Protein AF-A0A8J4XVV6-F1 (afdb_monomer)

Organism: Chionoecetes opilio (NCBI:txid41210)

Foldseek 3Di:
DDFFDDPVVPVAQEDEAEFQFQFAFCVGLVVVLLCQLVVFVVPFAFDSYHAFYASHHLLQPLLLVLLLVLLVVVLVVDDPVCSQLAEEEEEEAKDFVVRVVLPTCRVVSLVNSVVSSCVVNVVSHHYDYAHEDDDDDGHIDDDHLLNVQLVCVVVVSQHYEYEPSRHQADDPVCCCCQVPVRQPVSSVVSVRPGYHYGHHNHVPPSSVVSVVVSVVCCVVVVHRYDPVLLDDRNNDPDPSSCSSNVQDPPDDPAGNCRRGDDTGHDDDPPVPPPRPPPDPPDDDDD

InterPro domains:
  IPR001015 Ferrochelatase [PF00762] (10-218)
  IPR001015 Ferrochelatase [PTHR11108] (9-235)
  IPR001015 Ferrochelatase [TIGR00109] (11-219)
  IPR019772 Ferrochelatase, active site [PS00534] (88-108)
  IPR033644 Ferrochelatase, C-terminal [cd00419] (65-202)

Nearest PDB structures (foldseek):
  2po7-assembly1_B  TM=9.857E-01  e=1.551E-34  Homo sapiens
  2po5-assembly1_B  TM=9.846E-01  e=1.869E-34  Homo sapiens
  4f4d-assembly1_B  TM=9.856E-01  e=8.865E-34  Homo sapiens
  7ctc-assembly1_D  TM=9.852E-01  e=7.827E-34  Homo sapiens
  4klc-assembly1_B  TM=9.852E-01  e=5.394E-33  Homo sapiens

Sequence (286 aa):
MSRLISPGREGAENCVAFSQYPQYSCSTSGSSMNAIHKFYADRPTETKLKWSVIDRWGTNSFLVKCFAENIKKELEKFPDHQRKDVFILFSAHSLPLRQVQRGDPYSAEVGGTVQLVMQELGFSNPYRLVWQSKVGPLPWLSPATDDAIKGLVQRGRKNMILVPIAFTSDHIETLHELDIEYAQDVGKEVGAERILRCAAPNDHPLFIDALVDVASKHLGSGQRCSEQFLHNCPLCVNKSCFASKKHRPEADNTTCYTHLRFWIAINILQSISLQFTSSEKDAPIS

pLDDT: mean 82.21, std 23.31, range [26.06, 98.88]

Mean predicted aligned error: 9.19 Å

Structure (mmCIF, N/CA/C/O backbone):
data_AF-A0A8J4XVV6-F1
#
_entry.id   AF-A0A8J4XVV6-F1
#
loop_
_atom_site.group_PDB
_atom_site.id
_atom_site.type_symbol
_atom_site.label_atom_id
_atom_site.label_alt_id
_atom_site.label_comp_id
_atom_site.label_asym_id
_atom_site.label_entity_id
_atom_site.label_seq_id
_atom_site.pdbx_PDB_ins_code
_atom_site.Cartn_x
_atom_site.Cartn_y
_atom_site.Cartn_z
_atom_site.occupancy
_atom_site.B_iso_or_equiv
_atom_site.auth_seq_id
_atom_site.auth_comp_id
_atom_site.auth_asym_id
_atom_site.auth_atom_id
_atom_site.pdbx_PDB_model_num
ATOM 1 N N . MET A 1 1 ? 26.221 -4.065 -0.385 1.00 26.98 1 MET A N 1
ATOM 2 C CA . MET A 1 1 ? 26.198 -4.245 -1.856 1.00 26.98 1 MET A CA 1
ATOM 3 C C . MET A 1 1 ? 25.173 -5.312 -2.202 1.00 26.98 1 MET A C 1
ATOM 5 O O . MET A 1 1 ? 25.421 -6.476 -1.912 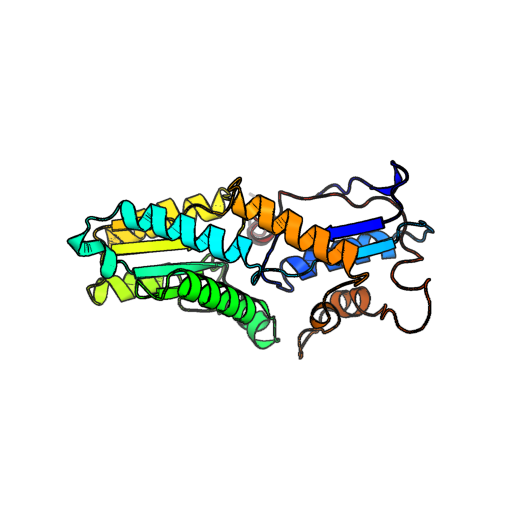1.00 26.98 1 MET A O 1
ATOM 9 N N . SER A 1 2 ? 24.038 -4.943 -2.798 1.00 31.58 2 SER A N 1
ATOM 10 C CA . SER A 1 2 ? 23.144 -5.921 -3.422 1.00 31.58 2 SER A CA 1
ATOM 11 C C . SER A 1 2 ? 23.875 -6.564 -4.601 1.00 31.58 2 SER A C 1
ATOM 13 O O . SER A 1 2 ? 24.339 -5.871 -5.509 1.00 31.58 2 SER A O 1
ATOM 15 N N . ARG A 1 3 ? 24.039 -7.890 -4.567 1.00 34.47 3 ARG A N 1
ATOM 16 C CA . ARG A 1 3 ? 24.527 -8.619 -5.739 1.00 34.47 3 ARG A CA 1
ATOM 17 C C . ARG A 1 3 ? 23.473 -8.570 -6.824 1.00 34.47 3 ARG A C 1
ATOM 19 O O . ARG A 1 3 ? 22.282 -8.526 -6.540 1.00 34.47 3 ARG A O 1
ATOM 26 N N . LEU A 1 4 ? 23.957 -8.644 -8.052 1.00 45.34 4 LEU A N 1
ATOM 27 C CA . LEU A 1 4 ? 23.169 -8.888 -9.236 1.00 45.34 4 LEU A CA 1
ATOM 28 C C . LEU A 1 4 ? 23.600 -10.326 -9.782 1.00 45.34 4 LEU A C 1
ATOM 30 O O . LEU A 1 4 ? 24.781 -10.513 -10.044 1.00 45.34 4 LEU A O 1
ATOM 34 N N . ILE A 1 5 ? 22.702 -11.358 -9.805 1.00 44.38 5 ILE A N 1
ATOM 35 C CA . ILE A 1 5 ? 22.679 -12.763 -10.370 1.00 44.38 5 ILE A CA 1
ATOM 36 C C . ILE A 1 5 ? 21.992 -12.910 -11.783 1.00 44.38 5 ILE A C 1
ATOM 38 O O . ILE A 1 5 ? 20.773 -12.754 -11.896 1.00 44.38 5 ILE A O 1
ATOM 42 N N . SER A 1 6 ? 22.716 -13.212 -12.876 1.00 47.69 6 SER A N 1
ATOM 43 C CA . SER A 1 6 ? 22.213 -12.982 -14.263 1.00 47.69 6 SER A CA 1
ATOM 44 C C . SER A 1 6 ? 21.316 -14.080 -14.907 1.00 47.69 6 SER A C 1
ATOM 46 O O . SER A 1 6 ? 21.750 -15.231 -14.881 1.00 47.69 6 SER A O 1
ATOM 48 N N . PRO A 1 7 ? 20.237 -13.767 -15.677 1.00 46.72 7 PRO A N 1
ATOM 49 C CA . PRO A 1 7 ? 19.395 -14.746 -16.389 1.00 46.72 7 PRO A CA 1
ATOM 50 C C . PRO A 1 7 ? 20.035 -15.315 -17.660 1.00 46.72 7 PRO A C 1
ATOM 52 O O . PRO A 1 7 ? 19.758 -16.443 -18.051 1.00 46.72 7 PRO A O 1
ATOM 55 N N . GLY A 1 8 ? 20.925 -14.571 -18.326 1.00 43.56 8 GLY A N 1
ATOM 56 C CA . GLY A 1 8 ? 21.531 -15.035 -19.582 1.00 43.56 8 GLY A CA 1
ATOM 57 C C . GLY A 1 8 ? 22.519 -16.203 -19.413 1.00 43.56 8 GLY A C 1
ATOM 58 O O . GLY A 1 8 ? 23.139 -16.613 -20.388 1.00 43.56 8 GLY A O 1
ATOM 59 N N . ARG A 1 9 ? 22.708 -16.711 -18.185 1.00 43.44 9 ARG A N 1
ATOM 60 C CA . ARG A 1 9 ? 23.460 -17.944 -17.906 1.00 43.44 9 ARG A CA 1
ATOM 61 C C . ARG A 1 9 ? 22.680 -19.215 -18.257 1.00 43.44 9 ARG A C 1
ATOM 63 O O . ARG A 1 9 ? 23.306 -20.255 -18.404 1.00 43.44 9 ARG A O 1
ATOM 70 N N . GLU A 1 10 ? 21.360 -19.125 -18.414 1.00 51.72 10 GLU A N 1
ATOM 71 C CA . GLU A 1 10 ? 20.463 -20.279 -18.604 1.00 51.72 10 GLU A CA 1
ATOM 72 C C . GLU A 1 10 ? 19.804 -20.299 -19.995 1.00 51.72 10 GLU A C 1
ATOM 74 O O . GLU A 1 10 ? 18.829 -21.005 -20.223 1.00 51.72 10 GLU A O 1
ATOM 79 N N . GLY A 1 11 ? 20.307 -19.501 -20.945 1.00 60.41 11 GLY A N 1
ATOM 80 C CA . GLY A 1 11 ? 19.728 -19.405 -22.291 1.00 60.41 11 GLY A CA 1
ATOM 81 C C . GLY A 1 11 ? 18.392 -18.652 -22.363 1.00 60.41 11 GLY A C 1
ATOM 82 O O . GLY A 1 11 ? 17.757 -18.655 -23.412 1.00 60.41 11 GLY A O 1
ATOM 83 N N . ALA A 1 12 ? 17.974 -17.981 -21.284 1.00 67.12 12 ALA A N 1
ATOM 84 C CA . ALA A 1 12 ? 16.745 -17.194 -21.252 1.00 67.12 12 ALA A CA 1
ATOM 85 C C . ALA A 1 12 ? 16.724 -16.117 -22.357 1.00 67.12 12 ALA A C 1
ATOM 87 O O . ALA A 1 12 ? 17.618 -15.273 -22.438 1.00 67.12 12 ALA A O 1
ATOM 88 N N . GLU A 1 13 ? 15.677 -16.121 -23.185 1.00 75.94 13 GLU A N 1
ATOM 89 C CA . GLU A 1 13 ? 15.488 -15.133 -24.260 1.00 75.94 13 GLU A CA 1
ATOM 90 C C . GLU A 1 13 ? 14.724 -13.883 -23.808 1.00 75.94 13 GLU A C 1
ATOM 92 O O . GLU A 1 13 ? 14.880 -12.810 -24.389 1.00 75.94 13 GLU A O 1
ATOM 97 N N . ASN A 1 14 ? 13.898 -14.003 -22.767 1.00 78.88 14 ASN A N 1
ATOM 98 C CA . ASN A 1 14 ? 13.059 -12.928 -22.241 1.00 78.88 14 ASN A CA 1
ATOM 99 C C . ASN A 1 14 ? 13.346 -12.738 -20.750 1.00 78.88 14 ASN A C 1
ATOM 101 O O . ASN A 1 14 ? 13.556 -13.712 -20.028 1.00 78.88 14 ASN A O 1
ATOM 105 N N . CYS A 1 15 ? 13.323 -11.493 -20.275 1.00 84.06 15 CYS A N 1
ATOM 106 C CA . CYS A 1 15 ? 13.396 -11.194 -18.848 1.00 84.06 15 CYS A CA 1
ATOM 107 C C . CYS A 1 15 ? 12.368 -10.129 -18.457 1.00 84.06 15 CYS A C 1
ATOM 109 O O . CYS A 1 15 ? 12.137 -9.164 -19.192 1.00 84.06 15 CYS A O 1
ATOM 111 N N . VAL A 1 16 ? 11.753 -10.318 -17.290 1.00 87.00 16 VAL A N 1
ATOM 112 C CA . VAL A 1 16 ? 10.730 -9.430 -16.735 1.00 87.00 16 VAL A CA 1
ATOM 113 C C . VAL A 1 16 ? 11.252 -8.843 -15.428 1.00 87.00 16 VAL A C 1
ATOM 115 O O . VAL A 1 16 ? 11.466 -9.562 -14.453 1.00 87.00 16 VAL A O 1
ATOM 118 N N . ALA A 1 17 ? 11.440 -7.527 -15.387 1.00 90.00 17 ALA A N 1
ATOM 119 C CA . ALA A 1 17 ? 11.684 -6.798 -14.151 1.00 90.00 17 ALA A CA 1
ATOM 120 C C . ALA A 1 17 ? 10.343 -6.584 -13.428 1.00 90.00 17 ALA A C 1
ATOM 122 O O . ALA A 1 17 ? 9.654 -5.591 -13.661 1.00 90.00 17 ALA A O 1
ATOM 123 N N . PHE A 1 18 ? 9.950 -7.542 -12.587 1.00 94.38 18 PHE A N 1
ATOM 124 C CA . PHE A 1 18 ? 8.689 -7.500 -11.842 1.00 94.38 18 PHE A CA 1
ATOM 125 C C . PHE A 1 18 ? 8.891 -6.840 -10.471 1.00 94.38 18 PHE A C 1
ATOM 127 O O . PHE A 1 18 ? 9.453 -7.441 -9.551 1.00 94.38 18 PHE A O 1
ATOM 134 N N . SER A 1 19 ? 8.440 -5.590 -10.331 1.00 94.69 19 SER A N 1
ATOM 135 C CA . SER A 1 19 ? 8.462 -4.889 -9.046 1.00 94.69 19 SER A CA 1
ATOM 136 C C . SER A 1 19 ? 7.556 -5.582 -8.032 1.00 94.69 19 SER A C 1
ATOM 138 O O . SER A 1 19 ? 6.394 -5.846 -8.321 1.00 94.69 19 SER A O 1
ATOM 140 N N . GLN A 1 20 ? 8.072 -5.830 -6.828 1.00 95.00 20 GLN A N 1
ATOM 141 C CA . GLN A 1 20 ? 7.281 -6.365 -5.713 1.00 95.00 20 GLN A CA 1
ATOM 142 C C . GLN A 1 20 ? 6.517 -5.274 -4.946 1.00 95.00 20 GLN A C 1
ATOM 144 O O . GLN A 1 20 ? 5.758 -5.584 -4.038 1.00 95.00 20 GLN A O 1
ATOM 149 N N . TYR A 1 21 ? 6.677 -4.00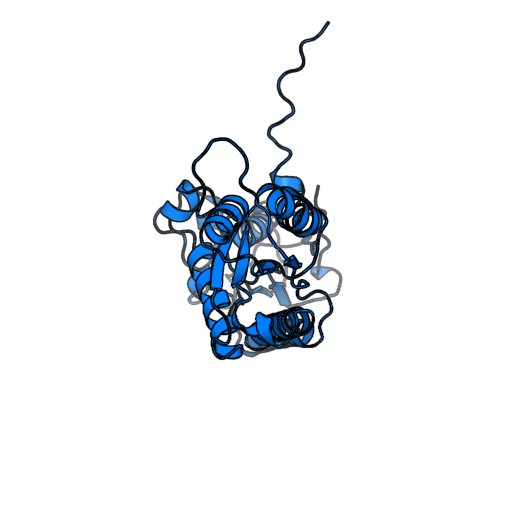3 -5.329 1.00 95.75 21 TYR A N 1
ATOM 150 C CA . TYR A 1 21 ? 5.830 -2.908 -4.860 1.00 95.75 21 TYR A CA 1
ATOM 151 C C . TYR A 1 21 ? 4.591 -2.823 -5.764 1.00 95.75 21 TYR A C 1
ATOM 153 O O . TYR A 1 21 ? 4.752 -2.520 -6.952 1.00 95.75 21 TYR A O 1
ATOM 161 N N . PRO A 1 22 ? 3.365 -3.065 -5.257 1.00 97.81 22 PRO A N 1
ATOM 162 C CA . PRO A 1 22 ? 2.169 -2.995 -6.091 1.00 97.81 22 PRO A CA 1
ATOM 163 C C . PRO A 1 22 ? 1.878 -1.565 -6.559 1.00 97.81 22 PRO A C 1
ATOM 165 O O . PRO A 1 22 ? 1.404 -1.369 -7.677 1.00 97.81 22 PRO A O 1
ATOM 168 N N . GLN A 1 23 ? 2.189 -0.565 -5.733 1.00 98.50 23 GLN A N 1
ATOM 169 C CA . GLN A 1 23 ? 2.053 0.854 -6.056 1.00 98.50 23 GLN A CA 1
ATOM 170 C C . GLN A 1 23 ? 3.418 1.454 -6.415 1.00 98.50 23 GLN A C 1
ATOM 172 O O . GLN A 1 23 ? 4.391 1.320 -5.667 1.00 98.50 23 GLN A O 1
ATOM 177 N N . TYR A 1 24 ? 3.507 2.135 -7.556 1.00 97.56 24 TYR A N 1
ATOM 178 C CA . TYR A 1 24 ? 4.753 2.727 -8.029 1.00 97.56 24 TYR A CA 1
ATOM 179 C C . TYR A 1 24 ? 5.137 3.963 -7.212 1.00 97.56 24 TYR A C 1
ATOM 181 O O . TYR A 1 24 ? 4.362 4.910 -7.103 1.00 97.56 24 TYR A O 1
ATOM 189 N N . SER A 1 25 ? 6.393 4.027 -6.766 1.00 96.62 25 SER A N 1
ATOM 190 C CA . SER A 1 25 ? 7.045 5.290 -6.410 1.00 96.62 25 SER A CA 1
ATOM 191 C C . SER A 1 25 ? 8.394 5.439 -7.112 1.00 96.62 25 SER A C 1
ATOM 193 O O . SER A 1 25 ? 9.066 4.453 -7.434 1.00 96.62 25 SER A O 1
ATOM 195 N N . CYS A 1 26 ? 8.847 6.678 -7.328 1.00 93.56 26 CYS A N 1
ATOM 196 C CA . CYS A 1 26 ? 10.195 6.933 -7.834 1.00 93.56 26 CYS A CA 1
ATOM 197 C C . CYS A 1 26 ? 11.299 6.532 -6.844 1.00 93.56 26 CYS A C 1
ATOM 199 O O . CYS A 1 26 ? 12.430 6.320 -7.282 1.00 93.56 26 CYS A O 1
ATOM 201 N N . SER A 1 27 ? 11.000 6.453 -5.544 1.00 90.56 27 SER A N 1
ATOM 202 C CA . SER A 1 27 ? 11.936 6.004 -4.502 1.00 90.56 27 SER A CA 1
ATOM 203 C C . SER A 1 27 ? 12.024 4.478 -4.385 1.00 90.56 27 SER A C 1
ATOM 205 O O . SER A 1 27 ? 13.064 3.983 -3.958 1.00 90.56 27 SER A O 1
ATOM 207 N N . THR A 1 28 ? 10.990 3.740 -4.808 1.00 91.38 28 THR A N 1
ATOM 208 C CA . THR A 1 28 ? 10.925 2.267 -4.769 1.00 91.38 28 THR A CA 1
ATOM 209 C C . THR A 1 28 ? 11.108 1.673 -6.171 1.00 91.38 28 THR A C 1
ATOM 211 O O . THR A 1 28 ? 12.242 1.637 -6.653 1.00 91.38 28 THR A O 1
ATOM 214 N N . SER A 1 29 ? 10.028 1.295 -6.874 1.00 91.06 29 SER A N 1
ATOM 215 C CA . SER A 1 29 ? 10.044 0.752 -8.245 1.00 91.06 29 SER A CA 1
ATOM 216 C C . SER A 1 29 ? 10.962 1.556 -9.174 1.00 91.06 29 SER A C 1
ATOM 218 O O . SER A 1 29 ? 11.824 0.992 -9.846 1.00 91.06 29 SER A O 1
ATOM 220 N N . GLY A 1 30 ? 10.842 2.888 -9.179 1.00 89.94 30 GLY A N 1
ATOM 221 C CA . GLY A 1 30 ? 11.666 3.753 -10.027 1.00 89.94 30 GLY A CA 1
ATOM 222 C C . GLY A 1 30 ? 13.161 3.721 -9.693 1.00 89.94 30 GLY A C 1
ATOM 223 O O . GLY A 1 30 ? 13.988 3.835 -10.597 1.00 89.94 30 GLY A O 1
ATOM 224 N N . SER A 1 31 ? 13.525 3.522 -8.425 1.00 88.31 31 SER A N 1
ATOM 225 C CA . SER A 1 31 ? 14.918 3.364 -7.994 1.00 88.31 31 SER A CA 1
ATOM 226 C C . SER A 1 31 ? 15.491 2.037 -8.495 1.00 88.31 31 SER A C 1
ATOM 228 O O . SER A 1 31 ? 16.551 2.025 -9.124 1.00 88.31 31 SER A O 1
ATOM 230 N N . SER A 1 32 ? 14.745 0.938 -8.336 1.00 86.31 32 SER A N 1
ATOM 231 C CA . SER A 1 32 ? 15.123 -0.388 -8.841 1.00 86.31 32 SER A CA 1
ATOM 232 C C . SER A 1 32 ? 15.287 -0.401 -10.367 1.00 86.31 32 SER A C 1
ATOM 234 O O . SER A 1 32 ? 16.307 -0.874 -10.867 1.00 86.31 32 SER A O 1
ATOM 236 N N . MET A 1 33 ? 14.352 0.189 -11.123 1.00 87.19 33 MET A N 1
ATOM 237 C CA . MET A 1 33 ? 14.455 0.252 -12.591 1.00 87.19 33 MET A CA 1
ATOM 238 C C . MET A 1 33 ? 15.603 1.158 -13.060 1.00 87.19 33 MET A C 1
ATOM 240 O O . MET A 1 33 ? 16.310 0.821 -14.011 1.00 87.19 33 MET A O 1
ATOM 244 N N . ASN A 1 34 ? 15.862 2.272 -12.365 1.00 85.25 34 ASN A N 1
ATOM 245 C CA . ASN A 1 34 ? 17.041 3.105 -12.621 1.00 85.25 34 ASN A CA 1
ATOM 246 C C . ASN A 1 34 ? 18.354 2.361 -12.325 1.00 85.25 34 ASN A C 1
ATOM 248 O O . ASN A 1 34 ? 19.329 2.550 -13.051 1.00 85.25 34 ASN A O 1
ATOM 252 N N . ALA A 1 35 ? 18.389 1.516 -11.289 1.00 84.69 35 ALA A N 1
ATOM 253 C CA . ALA A 1 35 ? 19.550 0.694 -10.958 1.00 84.69 35 ALA A CA 1
ATOM 254 C C . ALA A 1 35 ? 19.810 -0.381 -12.025 1.00 84.69 35 ALA A C 1
ATOM 256 O O . ALA A 1 35 ? 20.956 -0.529 -12.446 1.00 84.69 35 ALA A O 1
ATOM 257 N N . ILE A 1 36 ? 18.765 -1.057 -12.523 1.00 82.25 36 ILE A N 1
ATOM 258 C CA . ILE A 1 36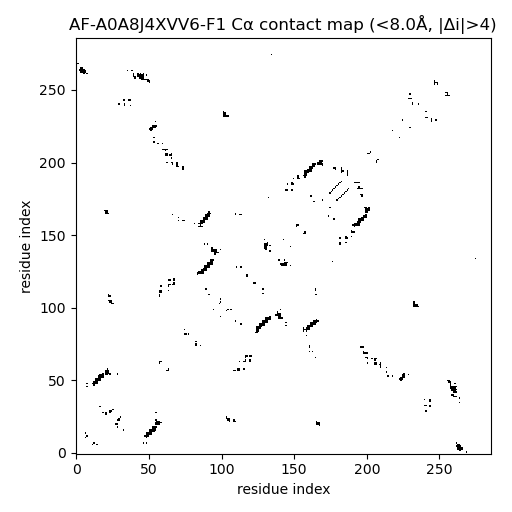 ? 18.861 -1.996 -13.656 1.00 82.25 36 ILE A CA 1
ATOM 259 C C . ILE A 1 36 ? 19.385 -1.269 -14.902 1.00 82.25 36 ILE A C 1
ATOM 261 O O . ILE A 1 36 ? 20.378 -1.698 -15.487 1.00 82.25 36 ILE A O 1
ATOM 265 N N . HIS A 1 37 ? 18.779 -0.136 -15.275 1.00 81.44 37 HIS A N 1
ATOM 266 C CA . HIS A 1 37 ? 19.227 0.653 -16.424 1.00 81.44 37 HIS A CA 1
ATOM 267 C C . HIS A 1 37 ? 20.696 1.078 -16.289 1.00 81.44 37 HIS A C 1
ATOM 269 O O . HIS A 1 37 ? 21.483 0.853 -17.206 1.00 81.44 37 HIS A O 1
ATOM 275 N N . LYS A 1 38 ? 21.092 1.657 -15.145 1.00 81.44 38 LYS A N 1
ATOM 276 C CA . LYS A 1 38 ? 22.476 2.095 -14.915 1.00 81.44 38 LYS A CA 1
ATOM 277 C C . LYS A 1 38 ? 23.457 0.924 -14.963 1.00 81.44 38 LYS A C 1
ATOM 279 O O . LYS A 1 38 ? 24.483 1.031 -15.625 1.00 81.44 38 LYS A O 1
ATOM 284 N N . PHE A 1 39 ? 23.138 -0.184 -14.289 1.00 78.50 39 PHE A N 1
ATOM 285 C CA . PHE A 1 39 ? 23.998 -1.365 -14.230 1.00 78.50 39 PHE A CA 1
ATOM 286 C C . PHE A 1 39 ? 24.458 -1.803 -15.626 1.00 78.50 39 PHE A C 1
ATOM 288 O O . PHE A 1 39 ? 25.623 -2.156 -15.811 1.00 78.50 39 PHE A O 1
ATOM 295 N N . TYR A 1 40 ? 23.555 -1.754 -16.598 1.00 73.00 40 TYR A N 1
ATOM 296 C CA . TYR A 1 40 ? 23.850 -2.146 -17.964 1.00 73.00 40 TYR A CA 1
ATOM 297 C C . TYR A 1 40 ? 24.319 -1.008 -18.876 1.00 73.00 40 TYR A C 1
ATOM 299 O O . TYR A 1 40 ? 25.101 -1.266 -19.781 1.00 73.00 40 TYR A O 1
ATOM 307 N N . ALA A 1 41 ? 23.891 0.239 -18.659 1.00 73.38 41 ALA A N 1
ATOM 308 C CA . ALA A 1 41 ? 24.433 1.383 -19.399 1.00 73.38 41 ALA A CA 1
ATOM 309 C C . ALA A 1 41 ? 25.956 1.510 -19.193 1.00 73.38 41 ALA A C 1
ATOM 311 O O . ALA A 1 41 ? 26.685 1.836 -20.126 1.00 73.38 41 ALA A O 1
ATOM 312 N N . ASP A 1 42 ? 26.435 1.160 -17.994 1.00 69.38 42 ASP A N 1
ATOM 313 C CA . ASP A 1 42 ? 27.855 1.121 -17.631 1.00 69.38 42 ASP A CA 1
ATOM 314 C C . ASP A 1 42 ? 28.580 -0.162 -18.132 1.00 69.38 42 ASP A C 1
ATOM 316 O O . ASP A 1 42 ? 29.759 -0.365 -17.837 1.00 69.38 42 ASP A O 1
ATOM 320 N N . ARG A 1 43 ? 27.896 -1.064 -18.858 1.00 65.25 43 ARG A N 1
ATOM 321 C CA . ARG A 1 43 ? 28.423 -2.351 -19.361 1.00 65.25 43 ARG A CA 1
ATOM 322 C C . ARG A 1 43 ? 28.063 -2.516 -20.851 1.00 65.25 43 ARG A C 1
ATOM 324 O O . ARG A 1 43 ? 27.009 -3.065 -21.159 1.00 65.25 43 ARG A O 1
ATOM 331 N N . PRO A 1 44 ? 28.914 -2.075 -21.798 1.00 54.41 44 PRO A N 1
ATOM 332 C CA . PRO A 1 44 ? 28.573 -1.966 -23.222 1.00 54.41 44 PRO A CA 1
ATOM 333 C C . PRO A 1 44 ? 28.652 -3.305 -23.940 1.00 54.41 44 PRO A C 1
ATOM 335 O O . PRO A 1 44 ? 29.725 -3.904 -24.050 1.00 54.41 44 PRO A O 1
ATOM 338 N N . THR A 1 45 ? 27.504 -3.814 -24.375 1.00 51.72 45 THR A N 1
ATOM 339 C CA . THR A 1 45 ? 27.428 -5.254 -24.571 1.00 51.72 45 THR A CA 1
ATOM 340 C C . THR A 1 45 ? 26.140 -5.730 -25.282 1.00 51.72 45 THR A C 1
ATOM 342 O O . THR A 1 45 ? 25.052 -5.228 -25.027 1.00 51.72 45 THR A O 1
ATOM 345 N N . GLU A 1 46 ? 26.223 -6.779 -26.111 1.00 50.41 46 GLU A N 1
ATOM 346 C CA . GLU A 1 46 ? 25.070 -7.422 -26.785 1.00 50.41 46 GLU A CA 1
ATOM 347 C C . GLU A 1 46 ? 24.522 -8.651 -26.015 1.00 50.41 46 GLU A C 1
ATOM 349 O O . GLU A 1 46 ? 25.189 -9.680 -25.928 1.00 50.41 46 GLU A O 1
ATOM 354 N N . THR A 1 47 ? 23.280 -8.632 -25.520 1.00 54.22 47 THR A N 1
ATOM 355 C CA . THR A 1 47 ? 22.532 -9.868 -25.176 1.00 54.22 47 THR A CA 1
ATOM 356 C C . THR A 1 47 ? 21.339 -9.977 -26.104 1.00 54.22 47 THR A C 1
ATOM 358 O O . THR A 1 47 ? 20.768 -8.964 -26.489 1.00 54.22 47 THR A O 1
ATOM 361 N N . LYS A 1 48 ? 20.893 -11.204 -26.391 1.00 64.00 48 LYS A N 1
ATOM 362 C CA . LYS A 1 48 ? 19.588 -11.443 -27.030 1.00 64.00 48 LYS A CA 1
ATOM 363 C C . LYS A 1 48 ? 18.405 -11.339 -26.042 1.00 64.00 48 LYS A C 1
ATOM 365 O O . LYS A 1 48 ? 17.280 -11.644 -26.419 1.00 64.00 48 LYS A O 1
ATOM 370 N N . LEU A 1 49 ? 18.662 -10.927 -24.793 1.00 70.56 49 LEU A N 1
ATOM 371 C CA . LEU A 1 49 ? 17.678 -10.807 -23.715 1.00 70.56 49 LEU A CA 1
ATOM 372 C C . LEU A 1 49 ? 16.696 -9.670 -24.006 1.00 70.56 49 LEU A C 1
ATOM 374 O O . LEU A 1 49 ? 17.030 -8.491 -23.905 1.00 70.56 49 LEU A O 1
ATOM 378 N N . LYS A 1 50 ? 15.455 -10.038 -24.303 1.00 77.25 50 LYS A N 1
ATOM 379 C CA . LYS A 1 50 ? 14.337 -9.115 -24.475 1.00 77.25 50 LYS A CA 1
ATOM 380 C C . LYS A 1 50 ? 13.806 -8.707 -23.102 1.00 77.25 50 LYS A C 1
ATOM 382 O O . LYS A 1 50 ? 13.118 -9.485 -22.439 1.00 77.25 50 LYS A O 1
ATOM 387 N N . TRP A 1 51 ? 14.113 -7.485 -22.680 1.00 82.19 51 TRP A N 1
ATOM 388 C CA . TRP A 1 51 ? 13.624 -6.932 -21.416 1.00 82.19 51 TRP A CA 1
ATOM 389 C C . TRP A 1 51 ? 12.169 -6.468 -21.499 1.00 82.19 51 TRP A C 1
ATOM 391 O O . TRP A 1 51 ? 11.664 -6.066 -22.549 1.00 82.19 51 TRP A O 1
ATOM 401 N N . SER A 1 52 ? 11.492 -6.542 -20.362 1.00 87.56 52 SER A N 1
ATOM 402 C CA . SER A 1 52 ? 10.184 -5.947 -20.104 1.00 87.56 52 SER A CA 1
ATOM 403 C C . SER A 1 52 ? 10.041 -5.696 -18.600 1.00 87.56 52 SER A C 1
ATOM 405 O O . SER A 1 52 ? 10.849 -6.185 -17.808 1.00 87.56 52 SER A O 1
ATOM 407 N N . VAL A 1 53 ? 9.055 -4.902 -18.199 1.00 89.56 53 VAL A N 1
ATOM 408 C CA . VAL A 1 53 ? 8.902 -4.382 -16.840 1.00 89.56 53 VAL A CA 1
ATOM 409 C C . VAL A 1 53 ? 7.445 -4.494 -16.409 1.00 89.56 53 VAL A C 1
ATOM 411 O O . VAL A 1 53 ? 6.556 -4.054 -17.130 1.00 89.56 53 VAL A O 1
ATOM 414 N N . ILE A 1 54 ? 7.218 -5.013 -15.204 1.00 94.31 54 ILE A N 1
ATOM 415 C CA . ILE A 1 54 ? 5.942 -4.893 -14.495 1.00 94.31 54 ILE A CA 1
ATOM 416 C C . ILE A 1 54 ? 6.203 -3.928 -13.340 1.00 94.31 54 ILE A C 1
ATOM 418 O O . ILE A 1 54 ? 6.789 -4.298 -12.321 1.00 94.31 54 ILE A O 1
ATOM 422 N N . ASP A 1 55 ? 5.868 -2.655 -13.545 1.00 94.31 55 ASP A N 1
ATOM 423 C CA . ASP A 1 55 ? 6.279 -1.562 -12.658 1.00 94.31 55 ASP A CA 1
ATOM 424 C C . ASP A 1 55 ? 5.257 -1.224 -11.557 1.00 94.31 55 ASP A C 1
ATOM 426 O O . ASP A 1 55 ? 5.652 -0.658 -10.532 1.00 94.31 55 ASP A O 1
ATOM 430 N N . ARG A 1 56 ? 3.981 -1.589 -11.765 1.00 97.56 56 ARG A N 1
ATOM 431 C CA . ARG A 1 56 ? 2.848 -1.411 -10.837 1.00 97.56 56 ARG A CA 1
ATOM 432 C C . ARG A 1 56 ? 1.714 -2.397 -11.119 1.00 97.56 56 ARG A C 1
ATOM 434 O O . ARG A 1 56 ? 1.555 -2.841 -12.253 1.00 97.56 56 ARG A O 1
ATOM 441 N N . TRP A 1 57 ? 0.940 -2.725 -10.088 1.00 98.19 57 TRP A N 1
ATOM 442 C CA . TRP A 1 57 ? -0.122 -3.742 -10.114 1.00 98.19 57 TRP A CA 1
ATOM 443 C C . TRP A 1 57 ? -1.073 -3.700 -8.894 1.00 98.19 57 TRP A C 1
ATOM 445 O O . TRP A 1 57 ? -1.837 -4.638 -8.677 1.00 98.19 57 TRP A O 1
ATOM 455 N N . GLY A 1 58 ? -1.080 -2.616 -8.105 1.00 97.62 58 GLY A N 1
ATOM 456 C CA . GLY A 1 58 ? -1.866 -2.484 -6.863 1.00 97.62 58 GLY A CA 1
ATOM 457 C C . GLY A 1 58 ? -3.384 -2.634 -7.008 1.00 97.62 58 GLY A C 1
ATOM 458 O O . GLY A 1 58 ? -4.072 -2.904 -6.030 1.00 97.62 58 GLY A O 1
ATOM 459 N N . THR A 1 59 ? -3.916 -2.524 -8.225 1.00 98.00 59 THR A N 1
ATOM 460 C CA . THR A 1 59 ? -5.337 -2.732 -8.538 1.00 98.00 59 THR A CA 1
ATOM 461 C C . THR A 1 59 ? -5.671 -4.161 -8.986 1.00 98.00 59 THR A C 1
ATOM 463 O O . THR A 1 59 ? -6.784 -4.409 -9.452 1.00 98.00 59 THR A O 1
ATOM 466 N N . ASN A 1 60 ? -4.741 -5.119 -8.868 1.00 98.62 60 ASN A N 1
ATOM 467 C CA . ASN A 1 60 ? -5.007 -6.516 -9.206 1.00 98.62 60 ASN A CA 1
ATOM 468 C C . ASN A 1 60 ? -6.124 -7.111 -8.325 1.00 98.62 60 ASN A C 1
ATOM 470 O O . ASN A 1 60 ? -6.087 -7.011 -7.099 1.00 98.62 60 ASN A O 1
ATOM 474 N N . SER A 1 61 ? -7.095 -7.787 -8.944 1.00 98.62 61 SER A N 1
ATOM 475 C CA . SER A 1 61 ? -8.275 -8.316 -8.251 1.00 98.62 61 SER A CA 1
ATOM 476 C C . SER A 1 61 ? -7.959 -9.385 -7.201 1.00 98.62 61 SER A C 1
ATOM 478 O O . SER A 1 61 ? -8.650 -9.453 -6.189 1.00 98.62 61 SER A O 1
ATOM 480 N N . PHE A 1 62 ? -6.934 -10.216 -7.407 1.00 98.75 62 PHE A N 1
ATOM 481 C CA . PHE A 1 62 ? -6.539 -11.229 -6.427 1.00 98.75 62 PHE A CA 1
ATOM 482 C C . PHE A 1 62 ? -5.803 -10.595 -5.236 1.00 98.75 62 PHE A C 1
ATOM 484 O O . PHE A 1 62 ? -6.084 -10.949 -4.093 1.00 98.75 62 PHE A O 1
ATOM 491 N N . LEU A 1 63 ? -4.968 -9.573 -5.473 1.00 98.69 63 LEU A N 1
ATOM 492 C CA . LEU A 1 63 ? -4.339 -8.782 -4.404 1.00 98.69 63 LEU A CA 1
ATOM 493 C C . LEU A 1 63 ? -5.391 -8.055 -3.546 1.00 98.69 63 LEU A C 1
ATOM 495 O O . LEU A 1 63 ? -5.334 -8.103 -2.318 1.00 98.69 63 LEU A O 1
ATOM 499 N N . VAL A 1 64 ? -6.378 -7.423 -4.189 1.00 98.75 64 VAL A N 1
ATOM 500 C CA . VAL A 1 64 ? -7.503 -6.750 -3.516 1.00 98.75 64 VAL A CA 1
ATOM 501 C C . VAL A 1 64 ? -8.281 -7.730 -2.631 1.00 98.75 64 VAL A C 1
ATOM 503 O O . VAL A 1 64 ? -8.527 -7.438 -1.460 1.00 98.75 64 VAL A O 1
ATOM 506 N N . LYS A 1 65 ? -8.600 -8.922 -3.153 1.00 98.81 65 LYS A N 1
ATOM 507 C CA . LYS A 1 65 ? -9.262 -9.986 -2.384 1.00 98.81 65 LYS A CA 1
ATOM 508 C C . LYS A 1 65 ? -8.404 -10.509 -1.236 1.00 98.81 65 LYS A C 1
ATOM 510 O O . LYS A 1 65 ? -8.931 -10.701 -0.148 1.00 98.81 65 LYS A O 1
ATOM 515 N N . CYS A 1 66 ? -7.094 -10.668 -1.433 1.00 98.75 66 CYS A N 1
ATOM 516 C CA . CYS A 1 66 ? -6.162 -11.069 -0.378 1.00 98.75 66 CYS A CA 1
ATOM 517 C C . CYS A 1 66 ? -6.201 -10.102 0.818 1.00 98.75 66 CYS A C 1
ATOM 519 O O . CYS A 1 66 ? -6.324 -10.539 1.963 1.00 98.75 66 CYS A O 1
ATOM 521 N N . PHE A 1 67 ? -6.153 -8.787 0.569 1.00 98.75 67 PHE A N 1
ATOM 522 C CA . PHE A 1 67 ? -6.302 -7.791 1.635 1.00 98.75 67 PHE A CA 1
ATOM 523 C C . PHE A 1 67 ? -7.692 -7.847 2.281 1.00 98.75 67 PHE A C 1
ATOM 525 O O . PHE A 1 67 ? -7.791 -7.830 3.506 1.00 98.75 67 PHE A O 1
ATOM 532 N N . ALA A 1 68 ? -8.763 -7.956 1.489 1.00 98.75 68 ALA A N 1
ATOM 533 C CA . ALA A 1 68 ? -10.123 -8.037 2.019 1.00 98.75 68 ALA A CA 1
ATOM 534 C C . ALA A 1 68 ? -10.351 -9.291 2.889 1.00 98.75 68 ALA A C 1
ATOM 536 O O . ALA A 1 68 ? -11.014 -9.203 3.921 1.00 98.75 68 ALA A O 1
ATOM 537 N N . GLU A 1 69 ? -9.789 -10.446 2.523 1.00 98.69 69 GLU A N 1
ATOM 538 C CA . GLU A 1 69 ? -9.845 -11.665 3.336 1.00 98.69 69 GLU A CA 1
ATOM 539 C C . GLU A 1 69 ? -9.047 -11.543 4.634 1.00 98.69 69 GLU A C 1
ATOM 541 O O . GLU A 1 69 ? -9.564 -11.906 5.689 1.00 98.69 69 GLU A O 1
ATOM 546 N N . ASN A 1 70 ? -7.825 -11.003 4.597 1.00 98.44 70 ASN A N 1
ATOM 547 C CA . ASN A 1 70 ? -7.044 -10.803 5.819 1.00 98.44 70 ASN A CA 1
ATOM 548 C C . ASN A 1 70 ? -7.730 -9.799 6.768 1.00 98.44 70 ASN A C 1
ATOM 550 O O . ASN A 1 70 ? -7.793 -10.042 7.972 1.00 98.44 70 ASN A O 1
ATOM 554 N N . ILE A 1 71 ? -8.350 -8.736 6.242 1.00 98.62 71 ILE A N 1
ATOM 555 C CA . ILE A 1 71 ? -9.152 -7.793 7.040 1.00 98.62 71 ILE A CA 1
ATOM 556 C C . ILE A 1 71 ? -10.384 -8.479 7.653 1.00 98.62 71 ILE A C 1
ATOM 558 O O . ILE A 1 71 ? -10.659 -8.272 8.834 1.00 98.62 71 ILE A O 1
ATOM 562 N N . LYS A 1 72 ? -11.109 -9.321 6.898 1.00 98.50 72 LYS A N 1
ATOM 563 C CA . LYS A 1 72 ? -12.245 -10.108 7.423 1.00 98.50 72 LYS A CA 1
ATOM 564 C C . LYS A 1 72 ? -11.804 -11.014 8.586 1.00 98.50 72 LYS A C 1
ATOM 566 O O . LYS A 1 72 ? -12.426 -10.968 9.646 1.00 98.50 72 LYS A O 1
ATOM 571 N N . LYS A 1 73 ? -10.680 -11.728 8.436 1.00 98.25 73 LYS A N 1
ATOM 572 C CA . LYS A 1 73 ? -10.083 -12.586 9.483 1.00 98.25 73 LYS A CA 1
ATOM 573 C C . LYS A 1 73 ? -9.684 -11.804 10.744 1.00 98.25 73 LYS A C 1
ATOM 575 O O . LYS A 1 73 ? -9.827 -12.318 11.849 1.00 98.25 73 LYS A O 1
ATOM 580 N N . GLU A 1 74 ? -9.211 -10.560 10.622 1.00 98.06 74 GLU A N 1
ATOM 581 C CA . GLU A 1 74 ? -8.958 -9.705 11.796 1.00 98.06 74 GLU A CA 1
ATOM 582 C C . GLU A 1 74 ? -10.247 -9.180 12.443 1.00 98.06 74 GLU A C 1
ATOM 584 O O . GLU A 1 74 ? -10.353 -9.158 13.670 1.00 98.06 74 GLU A O 1
ATOM 589 N N . LEU A 1 75 ? -11.250 -8.792 11.646 1.00 98.44 75 LEU A N 1
ATOM 590 C CA . LEU A 1 75 ? -12.553 -8.336 12.145 1.00 98.44 75 LEU A CA 1
ATOM 591 C C . LEU A 1 75 ? -13.267 -9.425 12.960 1.00 98.44 75 LEU A C 1
ATOM 593 O O . LEU A 1 75 ? -13.898 -9.120 13.973 1.00 98.44 75 LEU A O 1
ATOM 597 N N . GLU A 1 76 ? -13.140 -10.695 12.574 1.00 97.88 76 GLU A N 1
ATOM 598 C CA . GLU A 1 76 ? -13.676 -11.848 13.315 1.00 97.88 76 GLU A CA 1
ATOM 599 C C . GLU A 1 76 ? -13.122 -11.962 14.744 1.00 97.88 76 GLU A C 1
ATOM 601 O O . GLU A 1 76 ? -13.837 -12.408 15.641 1.00 97.88 76 GLU A O 1
ATOM 606 N N . LYS A 1 77 ? -11.902 -11.471 15.006 1.00 97.94 77 LYS A N 1
ATOM 607 C CA . LYS A 1 77 ? -11.294 -11.483 16.349 1.00 97.94 77 LYS A CA 1
ATOM 608 C C . LYS A 1 77 ? -11.923 -10.468 17.310 1.00 97.94 77 LYS A C 1
ATOM 610 O O . LYS A 1 77 ? -11.665 -10.553 18.515 1.00 97.94 77 LYS A O 1
ATOM 615 N N . PHE A 1 78 ? -12.714 -9.509 16.819 1.00 97.81 78 PHE A N 1
ATOM 616 C CA . PHE A 1 78 ? -13.495 -8.579 17.644 1.00 97.81 78 PHE A CA 1
ATOM 617 C C . PHE A 1 78 ? -14.870 -9.170 18.007 1.00 97.81 78 PHE A C 1
ATOM 619 O O . PHE A 1 78 ? -15.452 -9.890 17.190 1.00 97.81 78 PHE A O 1
ATOM 626 N N . PRO A 1 79 ? -15.435 -8.838 19.187 1.00 96.50 79 PRO A N 1
ATOM 627 C CA . PRO A 1 79 ? -16.798 -9.230 19.548 1.00 96.50 79 PRO A CA 1
ATOM 628 C C . PRO A 1 79 ? -17.827 -8.755 18.514 1.00 96.50 79 PRO A C 1
ATOM 630 O O . PRO A 1 79 ? -17.738 -7.626 18.028 1.00 96.50 79 PRO A O 1
ATOM 633 N N . ASP A 1 80 ? -18.848 -9.571 18.228 1.00 95.00 80 ASP A N 1
ATOM 634 C CA . ASP A 1 80 ? -19.856 -9.282 17.190 1.00 95.00 80 ASP A CA 1
ATOM 635 C C . ASP A 1 80 ? -20.507 -7.897 17.345 1.00 95.00 80 ASP A C 1
ATOM 637 O O . ASP A 1 80 ? -20.702 -7.182 16.363 1.00 95.00 80 ASP A O 1
ATOM 641 N N . HIS A 1 81 ? -20.786 -7.491 18.590 1.00 93.88 81 HIS A N 1
ATOM 642 C CA . HIS A 1 81 ? -21.408 -6.205 18.919 1.00 93.88 81 HIS A CA 1
ATOM 643 C C . HIS A 1 81 ? -20.486 -4.987 18.718 1.00 93.88 81 HIS A C 1
ATOM 645 O O . HIS A 1 81 ? -20.977 -3.864 18.713 1.00 93.88 81 HIS A O 1
ATOM 651 N N . GLN A 1 82 ? -19.176 -5.192 18.543 1.00 94.25 82 GLN A N 1
ATOM 652 C CA . GLN A 1 82 ? -18.183 -4.134 18.291 1.00 94.25 82 GLN A CA 1
ATOM 653 C C . GLN A 1 82 ? -17.670 -4.148 16.846 1.00 94.25 82 GLN A C 1
ATOM 655 O O . GLN A 1 82 ? -17.190 -3.127 16.357 1.00 94.25 82 GLN A O 1
ATOM 660 N N . ARG A 1 83 ? -17.776 -5.286 16.139 1.00 96.44 83 ARG A N 1
ATOM 661 C CA . ARG A 1 83 ? -17.144 -5.523 14.827 1.00 96.44 83 ARG A CA 1
ATOM 662 C C . ARG A 1 83 ? -17.461 -4.455 13.773 1.00 96.44 83 ARG A C 1
ATOM 664 O O . ARG A 1 83 ? -16.592 -4.141 12.968 1.00 96.44 83 ARG A O 1
ATOM 671 N N . LYS A 1 84 ? -18.668 -3.876 13.780 1.00 94.94 84 LYS A N 1
ATOM 672 C CA . LYS A 1 84 ? -19.077 -2.810 12.838 1.00 94.94 84 LYS A CA 1
ATOM 673 C C . LYS A 1 84 ? -18.466 -1.435 13.143 1.00 94.94 84 LYS A C 1
ATOM 675 O O . LYS A 1 84 ? -18.332 -0.618 12.237 1.00 94.94 84 LYS A O 1
ATOM 680 N N . ASP A 1 85 ? -18.083 -1.183 14.393 1.00 94.75 85 ASP A N 1
ATOM 681 C CA . ASP A 1 85 ? -17.488 0.084 14.837 1.00 94.75 85 ASP A CA 1
ATOM 682 C C . ASP A 1 85 ? -15.954 0.090 14.799 1.00 94.75 85 ASP A C 1
ATOM 684 O O . ASP A 1 85 ? -15.344 1.146 14.998 1.00 94.75 85 ASP A O 1
ATOM 688 N N . VAL A 1 86 ? -15.333 -1.063 14.510 1.00 98.50 86 VAL A N 1
ATOM 689 C CA . VAL A 1 86 ? -13.886 -1.188 14.291 1.00 98.50 86 VAL A CA 1
ATOM 690 C C . VAL A 1 86 ? -13.462 -0.283 13.138 1.00 98.50 86 VAL A C 1
ATOM 692 O O . VAL A 1 86 ? -14.002 -0.369 12.032 1.00 98.50 86 VAL A O 1
ATOM 695 N N . PHE A 1 87 ? -12.484 0.579 13.403 1.00 98.62 87 PHE A N 1
ATOM 696 C CA . PHE A 1 87 ? -11.977 1.554 12.447 1.00 98.62 87 PHE A CA 1
ATOM 697 C C . PHE A 1 87 ? -10.766 0.993 11.689 1.00 98.62 87 PHE A C 1
ATOM 699 O O . PHE A 1 87 ? -9.774 0.597 12.301 1.00 98.62 87 PHE A O 1
ATOM 706 N N . ILE A 1 88 ? -10.825 0.963 10.358 1.00 98.88 88 ILE A N 1
ATOM 707 C CA . ILE A 1 88 ? -9.746 0.418 9.524 1.00 98.88 88 ILE A CA 1
ATOM 708 C C . ILE A 1 88 ? -8.766 1.539 9.152 1.00 98.88 88 ILE A C 1
ATOM 710 O O . ILE A 1 88 ? -9.125 2.511 8.484 1.00 98.88 88 ILE A O 1
ATOM 714 N N . LEU A 1 89 ? -7.511 1.404 9.568 1.00 98.75 89 LEU A N 1
ATOM 715 C CA . LEU A 1 89 ? -6.421 2.305 9.213 1.00 98.75 89 LEU A CA 1
ATOM 716 C C . LEU A 1 89 ? -5.494 1.612 8.220 1.00 98.75 89 LEU A C 1
ATOM 718 O O . LEU A 1 89 ? -4.654 0.794 8.588 1.00 98.75 89 LEU A O 1
ATOM 722 N N . PHE A 1 90 ? -5.635 1.960 6.945 1.00 98.75 90 PHE A N 1
ATOM 723 C CA . PHE A 1 90 ? -4.686 1.555 5.919 1.00 98.75 90 PHE A CA 1
ATOM 724 C C . PHE A 1 90 ? -3.413 2.379 6.090 1.00 98.75 90 PHE A C 1
ATOM 726 O O . PHE A 1 90 ? -3.421 3.580 5.832 1.00 98.75 90 PHE A O 1
ATOM 733 N N . SER A 1 91 ? -2.347 1.735 6.554 1.00 97.69 91 SER A N 1
ATOM 734 C CA . SER A 1 91 ? -1.048 2.343 6.812 1.00 97.69 91 SER A CA 1
ATOM 735 C C . SER A 1 91 ? -0.098 2.033 5.657 1.00 97.69 91 SER A C 1
ATOM 737 O O . SER A 1 91 ? 0.092 0.876 5.273 1.00 97.69 91 SER A O 1
ATOM 739 N N . ALA A 1 92 ? 0.477 3.079 5.074 1.00 96.94 92 ALA A N 1
ATOM 740 C CA . ALA A 1 92 ? 1.485 3.005 4.021 1.00 96.94 92 ALA A CA 1
ATOM 741 C C . ALA A 1 92 ? 2.702 3.845 4.428 1.00 96.94 92 ALA A C 1
ATOM 743 O O . ALA A 1 92 ? 2.552 4.834 5.141 1.00 96.94 92 ALA A O 1
ATOM 744 N N . HIS A 1 93 ? 3.913 3.487 3.999 1.00 94.88 93 HIS A N 1
ATOM 745 C CA . HIS A 1 93 ? 5.083 4.323 4.294 1.00 94.88 93 HIS A CA 1
ATOM 746 C C . HIS A 1 93 ? 4.907 5.720 3.685 1.00 94.88 93 HIS A C 1
ATOM 748 O O . HIS A 1 93 ? 4.479 5.865 2.538 1.00 94.88 93 HIS A O 1
ATOM 754 N N . SER A 1 94 ? 5.212 6.759 4.458 1.00 95.19 94 SER A N 1
ATOM 755 C CA . SER A 1 94 ? 5.045 8.137 4.007 1.00 95.19 94 SER A CA 1
ATOM 756 C C . SER A 1 94 ? 6.054 8.514 2.910 1.00 95.19 94 SER A C 1
ATOM 758 O O . SER A 1 94 ? 7.069 7.851 2.694 1.00 95.19 94 SER A O 1
ATOM 760 N N . LEU A 1 95 ? 5.797 9.628 2.222 1.00 94.19 95 LEU A N 1
ATOM 761 C CA . LEU A 1 95 ? 6.756 10.273 1.323 1.00 94.19 95 LEU A CA 1
ATOM 762 C C . LEU A 1 95 ? 7.038 11.706 1.791 1.00 94.19 95 LEU A C 1
ATOM 764 O O . LEU A 1 95 ? 6.111 12.396 2.225 1.00 94.19 95 LEU A O 1
ATOM 768 N N . PRO A 1 96 ? 8.275 12.220 1.639 1.00 95.06 96 PRO A N 1
ATOM 769 C CA . PRO A 1 96 ? 8.554 13.636 1.851 1.00 95.06 96 PRO A CA 1
ATOM 770 C C . PRO A 1 96 ? 7.666 14.483 0.932 1.00 95.06 96 PRO A C 1
ATOM 772 O O . PRO A 1 96 ? 7.579 14.190 -0.265 1.00 95.06 96 PRO A O 1
ATOM 775 N N . LEU A 1 97 ? 7.053 15.565 1.429 1.00 95.25 97 LEU A N 1
ATOM 776 C CA . LEU A 1 97 ? 6.088 16.349 0.636 1.00 95.25 97 LEU A CA 1
ATOM 777 C C . LEU A 1 97 ? 6.685 16.868 -0.676 1.00 95.25 97 LEU A C 1
ATOM 779 O O . LEU A 1 97 ? 5.993 16.878 -1.689 1.00 95.25 97 LEU A O 1
ATOM 783 N N . ARG A 1 98 ? 7.987 17.184 -0.705 1.00 94.69 98 ARG A N 1
ATOM 784 C CA . ARG A 1 98 ? 8.710 17.558 -1.935 1.00 94.69 98 ARG A CA 1
ATOM 785 C C . ARG A 1 98 ? 8.622 16.507 -3.051 1.00 94.69 98 ARG A C 1
ATOM 787 O O . ARG A 1 98 ? 8.695 16.863 -4.220 1.00 94.69 98 ARG A O 1
ATOM 794 N N . GLN A 1 99 ? 8.516 15.218 -2.715 1.00 94.75 99 GLN A N 1
ATOM 795 C CA . GLN A 1 99 ? 8.400 14.128 -3.688 1.00 94.75 99 GLN A CA 1
ATOM 796 C C . GLN A 1 99 ? 6.959 14.015 -4.190 1.00 94.75 99 GLN A C 1
ATOM 798 O O . GLN A 1 99 ? 6.755 13.933 -5.398 1.00 94.75 99 GLN A O 1
ATOM 803 N N . VAL A 1 100 ? 5.976 14.123 -3.290 1.00 96.19 100 VAL A N 1
ATOM 804 C CA . VAL A 1 100 ? 4.546 14.173 -3.640 1.00 96.19 100 VAL A CA 1
ATOM 805 C C . VAL A 1 100 ? 4.254 15.370 -4.553 1.00 96.19 100 VAL A C 1
ATOM 807 O O . VAL A 1 100 ? 3.730 15.196 -5.647 1.00 96.19 100 VAL A O 1
ATOM 810 N N . GLN A 1 101 ? 4.693 16.572 -4.166 1.00 96.94 101 GLN A N 1
ATOM 811 C CA . GLN A 1 101 ? 4.538 17.821 -4.928 1.00 96.94 101 GLN A CA 1
ATOM 812 C C . GLN A 1 101 ? 5.256 17.804 -6.284 1.00 96.94 101 GLN A C 1
ATOM 814 O O . GLN A 1 101 ? 4.857 18.518 -7.199 1.00 96.94 101 GLN A O 1
ATOM 819 N N . ARG A 1 102 ? 6.289 16.967 -6.451 1.00 96.56 102 ARG A N 1
ATOM 820 C CA . ARG A 1 102 ? 6.936 16.745 -7.753 1.00 96.56 102 ARG A CA 1
ATOM 821 C C . ARG A 1 102 ? 6.033 15.988 -8.739 1.00 96.56 102 ARG A C 1
ATOM 823 O O . ARG A 1 102 ? 6.311 15.999 -9.940 1.00 96.56 102 ARG A O 1
ATOM 830 N N . GLY A 1 103 ? 4.994 15.322 -8.228 1.00 97.44 103 GLY A N 1
ATOM 831 C CA . GLY A 1 103 ? 4.080 14.432 -8.942 1.00 97.44 103 GLY A CA 1
ATOM 832 C C . GLY A 1 103 ? 4.554 12.977 -8.950 1.00 97.44 103 GLY A C 1
ATOM 833 O O . GLY A 1 103 ? 4.656 12.363 -10.011 1.00 97.44 103 GLY A O 1
ATOM 834 N N . ASP A 1 104 ? 4.910 12.442 -7.781 1.00 97.81 104 ASP A N 1
ATOM 835 C CA . ASP A 1 104 ? 5.093 10.998 -7.577 1.00 97.81 104 ASP A CA 1
ATOM 836 C C . ASP A 1 104 ? 3.711 10.313 -7.477 1.00 97.81 104 ASP A C 1
ATOM 838 O O . ASP A 1 104 ? 2.871 10.797 -6.716 1.00 97.81 104 ASP A O 1
ATOM 842 N N . PRO A 1 105 ? 3.427 9.237 -8.238 1.00 97.69 105 PRO A N 1
ATOM 843 C CA . PRO A 1 105 ? 2.070 8.688 -8.348 1.00 97.69 105 PRO A CA 1
ATOM 844 C C . PRO A 1 105 ? 1.641 7.841 -7.139 1.00 97.69 105 PRO A C 1
ATOM 846 O O . PRO A 1 105 ? 0.456 7.536 -6.996 1.00 97.69 105 PRO A O 1
ATOM 849 N N . TYR A 1 106 ? 2.581 7.482 -6.260 1.00 98.25 106 TYR A N 1
ATOM 850 C CA . TYR A 1 106 ? 2.393 6.524 -5.172 1.00 98.25 106 TYR A CA 1
ATOM 851 C C . TYR A 1 106 ? 1.155 6.778 -4.311 1.00 98.25 106 TYR A C 1
ATOM 853 O O . TYR A 1 106 ? 0.368 5.864 -4.081 1.00 98.25 106 TYR A O 1
ATOM 861 N N . SER A 1 107 ? 0.934 8.017 -3.860 1.00 97.94 107 SER A N 1
ATOM 862 C CA . SER A 1 107 ? -0.184 8.320 -2.960 1.00 97.94 107 SER A CA 1
ATOM 863 C C . SER A 1 107 ? -1.553 8.126 -3.622 1.00 97.94 107 SER A C 1
ATOM 865 O O . SER A 1 107 ? -2.495 7.688 -2.960 1.00 97.94 107 SER A O 1
ATOM 867 N N . ALA A 1 108 ? -1.654 8.380 -4.930 1.00 98.31 108 ALA A N 1
ATOM 868 C CA . ALA A 1 108 ? -2.861 8.125 -5.709 1.00 98.31 108 ALA A CA 1
ATOM 869 C C . ALA A 1 108 ? -3.076 6.620 -5.952 1.00 98.31 108 ALA A C 1
ATOM 871 O O . ALA A 1 108 ? -4.201 6.138 -5.835 1.00 98.31 108 ALA A O 1
ATOM 872 N N . GLU A 1 109 ? -2.013 5.858 -6.228 1.00 98.69 109 GLU A N 1
ATOM 873 C CA . GLU A 1 109 ? -2.090 4.401 -6.424 1.00 98.69 109 GLU A CA 1
ATOM 874 C C . GLU A 1 109 ? -2.412 3.639 -5.130 1.00 98.69 109 GLU A C 1
ATOM 876 O O . GLU A 1 109 ? -3.200 2.688 -5.148 1.00 98.69 109 GLU A O 1
ATOM 881 N N . VAL A 1 110 ? -1.876 4.081 -3.988 1.00 98.75 110 VAL A N 1
ATOM 882 C CA . VAL A 1 110 ? -2.262 3.560 -2.668 1.00 98.75 110 VAL A CA 1
ATOM 883 C C . VAL A 1 110 ? -3.730 3.886 -2.389 1.00 98.75 110 VAL A C 1
ATOM 885 O O . VAL A 1 110 ? -4.485 2.988 -2.023 1.00 98.75 110 VAL A O 1
ATOM 888 N N . GLY A 1 111 ? -4.177 5.120 -2.654 1.00 98.75 111 GLY A N 1
ATOM 889 C CA . GLY A 1 111 ? -5.592 5.495 -2.558 1.00 98.75 111 GLY A CA 1
ATOM 890 C C . GLY A 1 111 ? -6.510 4.631 -3.434 1.00 98.75 111 GLY A C 1
ATOM 891 O O . GLY A 1 111 ? -7.551 4.171 -2.967 1.00 98.75 111 GLY A O 1
ATOM 892 N N . GLY A 1 112 ? -6.099 4.337 -4.672 1.00 98.75 112 GLY A N 1
ATOM 893 C CA . GLY A 1 112 ? -6.811 3.425 -5.573 1.00 98.75 112 GLY A CA 1
ATOM 894 C C . GLY A 1 112 ? -6.871 1.985 -5.052 1.00 98.75 112 GLY A C 1
ATOM 895 O O . GLY A 1 112 ? -7.929 1.362 -5.103 1.00 98.75 112 GLY A O 1
ATOM 896 N N . THR A 1 113 ? -5.771 1.481 -4.480 1.00 98.88 113 THR A N 1
ATOM 897 C CA . THR A 1 113 ? -5.724 0.154 -3.836 1.00 98.88 113 THR A CA 1
ATOM 898 C C . THR A 1 113 ? -6.713 0.085 -2.667 1.00 98.88 113 THR A C 1
ATOM 900 O O . THR A 1 113 ? -7.559 -0.806 -2.618 1.00 98.88 113 THR A O 1
ATOM 903 N N . VAL A 1 114 ? -6.655 1.065 -1.756 1.00 98.88 114 VAL A N 1
ATOM 904 C CA . VAL A 1 114 ? -7.556 1.181 -0.595 1.00 98.88 114 VAL A CA 1
ATOM 905 C C . VAL A 1 114 ? -9.022 1.214 -1.031 1.00 98.88 114 VAL A C 1
ATOM 907 O O . VAL A 1 114 ? -9.855 0.524 -0.445 1.00 98.88 114 VAL A O 1
ATOM 910 N N . GLN A 1 115 ? -9.344 1.984 -2.074 1.00 98.88 115 GLN A N 1
ATOM 911 C CA . GLN A 1 115 ? -10.711 2.106 -2.572 1.00 98.88 115 GLN A CA 1
ATOM 912 C C . GLN A 1 115 ? -11.269 0.767 -3.074 1.00 98.88 115 GLN A C 1
ATOM 914 O O . GLN A 1 115 ? -12.410 0.433 -2.756 1.00 98.88 115 GLN A O 1
ATOM 919 N N . LEU A 1 116 ? -10.473 -0.013 -3.813 1.00 98.88 116 LEU A N 1
ATOM 920 C CA . LEU A 1 116 ? -10.881 -1.332 -4.306 1.00 98.88 116 LEU A CA 1
ATOM 921 C C . LEU A 1 116 ? -11.041 -2.349 -3.165 1.00 98.88 116 LEU A C 1
ATOM 923 O O . LEU A 1 116 ? -12.012 -3.102 -3.154 1.00 98.88 116 LEU A O 1
ATOM 927 N N . VAL A 1 117 ? -10.150 -2.335 -2.166 1.00 98.88 117 VAL A N 1
ATOM 928 C CA . VAL A 1 117 ? -10.279 -3.195 -0.973 1.00 98.88 117 VAL A CA 1
ATOM 929 C C . VAL A 1 117 ? -11.550 -2.862 -0.190 1.00 98.88 117 VAL A C 1
ATOM 931 O O . VAL A 1 117 ? -12.282 -3.768 0.203 1.00 98.88 117 VAL A O 1
ATOM 934 N N . MET A 1 118 ? -11.880 -1.580 -0.017 1.00 98.81 118 MET A N 1
ATOM 935 C CA . MET A 1 118 ? -13.120 -1.188 0.660 1.00 98.81 118 MET A CA 1
ATOM 936 C C . MET A 1 118 ? -14.387 -1.510 -0.149 1.00 98.81 118 MET A C 1
ATOM 938 O O . MET A 1 118 ? -15.419 -1.799 0.457 1.00 98.81 118 MET A O 1
ATOM 942 N N . GLN A 1 119 ? -14.313 -1.538 -1.485 1.00 98.81 119 GLN A N 1
ATOM 943 C CA . GLN A 1 119 ? -15.395 -2.041 -2.341 1.00 98.81 119 GLN A CA 1
ATOM 944 C C . GLN A 1 119 ? -15.598 -3.559 -2.185 1.00 98.81 119 GLN A C 1
ATOM 946 O O . GLN A 1 119 ? -16.734 -3.993 -2.014 1.00 98.81 119 GLN A O 1
ATOM 951 N N . GLU A 1 120 ? -14.526 -4.357 -2.158 1.00 98.69 120 GLU A N 1
ATOM 952 C CA . GLU A 1 120 ? -14.571 -5.816 -1.915 1.00 98.69 120 GLU A CA 1
ATOM 953 C C . GLU A 1 120 ? -15.053 -6.166 -0.485 1.00 98.69 120 GLU A C 1
ATOM 955 O O . GLU A 1 120 ? -15.652 -7.218 -0.242 1.00 98.69 120 GLU A O 1
ATOM 960 N N . LEU A 1 121 ? -14.843 -5.260 0.476 1.00 98.56 121 LEU A N 1
ATOM 961 C CA . LEU A 1 121 ? -15.416 -5.317 1.828 1.00 98.56 121 LEU A CA 1
ATOM 962 C C . LEU A 1 121 ? -16.872 -4.814 1.905 1.00 98.56 121 LEU A C 1
ATOM 964 O O . LEU A 1 121 ? -17.464 -4.832 2.983 1.00 98.56 121 LEU A O 1
ATOM 968 N N . GLY A 1 122 ? -17.457 -4.329 0.804 1.00 98.56 122 GLY A N 1
ATOM 969 C CA . GLY A 1 122 ? -18.809 -3.759 0.787 1.00 98.56 122 GLY A CA 1
ATOM 970 C C . GLY A 1 122 ? -18.976 -2.526 1.685 1.00 98.56 122 GLY A C 1
ATOM 971 O O . GLY A 1 122 ? -20.076 -2.270 2.166 1.00 98.56 122 GLY A O 1
ATOM 972 N N . PHE A 1 123 ? -17.888 -1.792 1.953 1.00 98.44 123 PHE A N 1
ATOM 973 C CA . PHE A 1 123 ? -17.825 -0.673 2.903 1.00 98.44 123 PHE A CA 1
ATOM 974 C C . PHE A 1 123 ? -18.363 -1.005 4.311 1.00 98.44 123 PHE A C 1
ATOM 976 O O . PHE A 1 123 ? -18.952 -0.151 4.971 1.00 98.44 123 PHE A O 1
ATOM 983 N N . SER A 1 124 ? -18.138 -2.235 4.797 1.00 97.75 124 SER A N 1
ATOM 984 C CA . SER A 1 124 ? -18.663 -2.733 6.083 1.00 97.75 124 SER A CA 1
ATOM 985 C C . SER A 1 124 ? -18.262 -1.921 7.323 1.00 97.75 124 SER A C 1
ATOM 987 O O . SER A 1 124 ? -18.928 -2.012 8.354 1.00 97.75 124 SER A O 1
ATOM 989 N N . ASN A 1 125 ? -17.168 -1.160 7.233 1.00 98.69 125 ASN A N 1
ATOM 990 C CA . ASN A 1 125 ? -16.498 -0.482 8.338 1.00 98.69 125 ASN A CA 1
ATOM 991 C C . ASN A 1 125 ? -15.996 0.912 7.912 1.00 98.69 125 ASN A C 1
ATOM 993 O O . ASN A 1 125 ? -15.633 1.111 6.747 1.00 98.69 125 ASN A O 1
ATOM 997 N N . PRO A 1 126 ? -15.907 1.883 8.842 1.00 98.38 126 PRO A N 1
ATOM 998 C CA . PRO A 1 126 ? -15.263 3.164 8.577 1.00 98.38 126 PRO A CA 1
ATOM 999 C C . PRO A 1 126 ? -13.747 2.989 8.396 1.00 98.38 126 PRO A C 1
ATOM 1001 O O . PRO A 1 126 ? -13.120 2.197 9.099 1.00 98.38 126 PRO A O 1
ATOM 1004 N N . TYR A 1 127 ? -13.146 3.759 7.482 1.00 98.88 127 TYR A N 1
ATOM 1005 C CA . TYR A 1 127 ? -11.716 3.654 7.178 1.00 98.88 127 TYR A CA 1
ATOM 1006 C C . TYR A 1 127 ? -11.022 4.995 6.919 1.00 98.88 127 TYR A C 1
ATOM 1008 O O . TYR A 1 127 ? -11.661 5.993 6.564 1.00 98.88 127 TYR A O 1
ATOM 1016 N N . ARG A 1 128 ? -9.690 5.012 7.046 1.00 98.69 128 ARG A N 1
ATOM 1017 C CA . ARG A 1 128 ? -8.800 6.071 6.539 1.00 98.69 128 ARG A CA 1
ATOM 1018 C C . ARG A 1 128 ? -7.507 5.478 5.976 1.00 98.69 128 ARG A C 1
ATOM 1020 O O . ARG A 1 128 ? -7.070 4.417 6.408 1.00 98.69 128 ARG A O 1
ATOM 1027 N N . LEU A 1 129 ? -6.909 6.197 5.028 1.00 98.81 129 LEU A N 1
ATOM 1028 C CA . LEU A 1 129 ? -5.522 6.022 4.601 1.00 98.81 129 LEU A CA 1
ATOM 1029 C C . LEU A 1 129 ? -4.644 6.974 5.427 1.00 98.81 129 LEU A C 1
ATOM 1031 O O . LEU A 1 129 ? -4.960 8.162 5.532 1.00 98.81 129 LEU A O 1
ATOM 1035 N N . VAL A 1 130 ? -3.593 6.431 6.033 1.00 98.44 130 VAL A N 1
ATOM 1036 C CA . VAL A 1 130 ? -2.657 7.099 6.948 1.00 98.44 130 VAL A CA 1
ATOM 1037 C C . VAL A 1 130 ? -1.219 6.701 6.604 1.00 98.44 130 VAL A C 1
ATOM 1039 O O . VAL A 1 130 ? -1.004 5.722 5.883 1.00 98.44 130 VAL A O 1
ATOM 1042 N N . TRP A 1 131 ? -0.237 7.467 7.083 1.00 97.38 131 TRP A N 1
ATOM 1043 C CA . TRP A 1 131 ? 1.152 7.321 6.643 1.00 97.38 131 TRP A CA 1
ATOM 1044 C C . TRP A 1 131 ? 2.130 7.100 7.809 1.00 97.38 131 TRP A C 1
ATOM 1046 O O . TRP A 1 131 ? 2.211 7.919 8.720 1.00 97.38 131 TRP A O 1
ATOM 1056 N N . GLN A 1 132 ? 2.899 6.011 7.762 1.00 92.75 132 GLN A N 1
ATOM 1057 C CA . GLN A 1 132 ? 3.887 5.622 8.784 1.00 92.75 132 GLN A CA 1
ATOM 1058 C C . GLN A 1 132 ? 5.327 6.016 8.405 1.00 92.75 132 GLN A C 1
ATOM 1060 O O . GLN A 1 132 ? 5.568 6.558 7.320 1.00 92.75 132 GLN A O 1
ATOM 1065 N N . SER A 1 133 ? 6.279 5.721 9.297 1.00 85.25 133 SER A N 1
ATOM 1066 C CA . SER A 1 133 ? 7.727 5.740 9.019 1.00 85.25 133 SER A CA 1
ATOM 1067 C C . SER A 1 133 ? 8.270 7.107 8.574 1.00 85.25 133 SER A C 1
ATOM 1069 O O . SER A 1 133 ? 9.089 7.229 7.659 1.00 85.25 133 SER A O 1
ATOM 1071 N N . LYS A 1 134 ? 7.795 8.185 9.213 1.00 84.69 134 LYS A N 1
ATOM 1072 C CA . LYS A 1 134 ? 8.333 9.540 9.021 1.00 84.69 134 LYS A CA 1
ATOM 1073 C C . LYS A 1 134 ? 9.750 9.622 9.598 1.00 84.69 134 LYS A C 1
ATOM 1075 O O . LYS A 1 134 ? 9.924 9.545 10.810 1.00 84.69 134 LYS A O 1
ATOM 1080 N N . VAL A 1 135 ? 10.742 9.925 8.757 1.00 80.81 135 VAL A N 1
ATOM 1081 C CA . VAL A 1 135 ? 12.138 10.106 9.196 1.00 80.81 135 VAL A CA 1
ATOM 1082 C C . VAL A 1 135 ? 12.594 11.565 9.061 1.00 80.81 135 VAL A C 1
ATOM 1084 O O . VAL A 1 135 ? 12.491 12.191 8.003 1.00 80.81 135 VAL A O 1
ATOM 1087 N N . GLY A 1 136 ? 13.153 12.116 10.140 1.00 85.75 136 GLY A N 1
ATOM 1088 C CA . GLY A 1 136 ? 13.768 13.446 10.154 1.00 85.75 136 GLY A CA 1
ATOM 1089 C C . GLY A 1 136 ? 12.790 14.640 10.133 1.00 85.75 136 GLY A C 1
ATOM 1090 O O . GLY A 1 136 ? 11.568 14.474 10.173 1.00 85.75 136 GLY A O 1
ATOM 1091 N N . PRO A 1 137 ? 13.325 15.878 10.089 1.00 87.50 137 PRO A N 1
ATOM 1092 C CA . PRO A 1 137 ? 12.572 17.100 10.397 1.00 87.50 137 PRO A CA 1
ATOM 1093 C C . PRO A 1 137 ? 11.774 17.687 9.223 1.00 87.50 137 PRO A C 1
ATOM 1095 O O . PRO A 1 137 ? 11.026 18.644 9.412 1.00 87.50 137 PRO A O 1
ATOM 1098 N N . LEU A 1 138 ? 11.949 17.174 8.001 1.00 90.94 138 LEU A N 1
ATOM 1099 C CA . LEU A 1 138 ? 11.265 17.708 6.820 1.00 90.94 138 LEU A CA 1
ATOM 1100 C C . LEU A 1 138 ? 9.745 17.442 6.874 1.00 90.94 138 LEU A C 1
ATOM 1102 O O . LEU A 1 138 ? 9.303 16.557 7.602 1.00 90.94 138 LEU A O 1
ATOM 1106 N N . PRO A 1 139 ? 8.920 18.162 6.092 1.00 94.31 139 PRO A N 1
ATOM 1107 C CA . PRO A 1 139 ? 7.505 17.828 5.938 1.00 94.31 139 PRO A CA 1
ATOM 1108 C C . PRO A 1 139 ? 7.293 16.522 5.153 1.00 94.31 139 PRO A C 1
ATOM 1110 O O . PRO A 1 139 ? 7.867 16.334 4.074 1.00 94.31 139 PRO A O 1
ATOM 1113 N N . TRP A 1 140 ? 6.413 15.660 5.660 1.00 96.44 140 TRP A N 1
ATOM 1114 C CA . TRP A 1 140 ? 6.013 14.380 5.060 1.00 96.44 140 TRP A CA 1
ATOM 1115 C C . TRP A 1 140 ? 4.502 14.338 4.804 1.00 96.44 140 TRP A C 1
ATOM 1117 O O . TRP A 1 140 ? 3.754 15.168 5.325 1.00 96.44 140 TRP A O 1
ATOM 1127 N N . LEU A 1 141 ? 4.063 13.393 3.972 1.00 95.44 141 LEU A N 1
ATOM 1128 C CA . LEU A 1 141 ? 2.651 13.150 3.691 1.00 95.44 141 LEU A CA 1
ATOM 1129 C C . LEU A 1 141 ? 1.917 12.711 4.968 1.00 95.44 141 LEU A C 1
ATOM 1131 O O . LEU A 1 141 ? 2.449 11.932 5.760 1.00 95.44 141 LEU A O 1
ATOM 1135 N N . SER A 1 142 ? 0.718 13.255 5.171 1.00 95.50 142 SER A N 1
ATOM 1136 C CA . SER A 1 142 ? -0.040 13.199 6.423 1.00 95.50 142 SER A CA 1
ATOM 1137 C C . SER A 1 142 ? -1.514 12.813 6.168 1.00 95.50 142 SER A C 1
ATOM 1139 O O . SER A 1 142 ? -1.950 12.842 5.011 1.00 95.50 142 SER A O 1
ATOM 1141 N N . PRO A 1 143 ? -2.299 12.418 7.194 1.00 96.88 143 PRO A N 1
ATOM 1142 C CA . PRO A 1 143 ? -1.947 12.298 8.618 1.00 96.88 143 PRO A CA 1
ATOM 1143 C C . PRO A 1 143 ? -0.934 11.178 8.889 1.00 96.88 143 PRO A C 1
ATOM 1145 O O . PRO A 1 143 ? -0.911 10.178 8.168 1.00 96.88 143 PRO A O 1
ATOM 1148 N N . ALA A 1 144 ? -0.113 11.349 9.927 1.00 96.62 144 ALA A N 1
ATOM 1149 C CA . ALA A 1 144 ? 0.753 10.281 10.412 1.00 96.62 144 ALA A CA 1
ATOM 1150 C C . ALA A 1 144 ? -0.081 9.184 11.110 1.00 96.62 144 ALA A C 1
ATOM 1152 O O . ALA A 1 144 ? -1.172 9.467 11.614 1.00 96.62 144 ALA A O 1
ATOM 1153 N N . THR A 1 145 ? 0.379 7.929 11.094 1.00 96.69 145 THR A N 1
ATOM 1154 C CA . THR A 1 145 ? -0.388 6.791 11.641 1.00 96.69 145 THR A CA 1
ATOM 1155 C C . THR A 1 145 ? -0.631 6.921 13.149 1.00 96.69 145 THR A C 1
ATOM 1157 O O . THR A 1 145 ? -1.753 6.707 13.607 1.00 96.69 145 THR A O 1
ATOM 1160 N N . ASP A 1 146 ? 0.375 7.353 13.905 1.00 95.62 146 ASP A N 1
ATOM 1161 C CA . ASP A 1 146 ? 0.286 7.665 15.332 1.00 95.62 146 ASP A CA 1
ATOM 1162 C C . ASP A 1 146 ? -0.674 8.835 15.608 1.00 95.62 146 ASP A C 1
ATOM 1164 O O . ASP A 1 146 ? -1.637 8.666 16.356 1.00 95.62 146 ASP A O 1
ATOM 1168 N N . ASP A 1 147 ? -0.499 9.983 14.942 1.00 97.12 147 ASP A N 1
ATOM 1169 C CA . ASP A 1 147 ? -1.403 11.143 15.043 1.00 97.12 147 ASP A CA 1
ATOM 1170 C C . ASP A 1 147 ? -2.867 10.761 14.753 1.00 97.12 147 ASP A C 1
ATOM 1172 O O . ASP A 1 147 ? -3.797 11.232 15.418 1.00 97.12 147 ASP A O 1
ATOM 1176 N N . ALA A 1 148 ? -3.091 9.887 13.765 1.00 98.06 148 ALA A N 1
ATOM 1177 C CA . ALA A 1 148 ? -4.417 9.406 13.401 1.00 98.06 148 ALA A CA 1
ATOM 1178 C C . ALA A 1 148 ? -5.034 8.513 14.489 1.00 98.06 148 ALA A C 1
ATOM 1180 O O . ALA A 1 148 ? -6.208 8.701 14.815 1.00 98.06 148 ALA A O 1
ATOM 1181 N N . ILE A 1 149 ? -4.262 7.594 15.084 1.00 98.25 149 ILE A N 1
ATOM 1182 C CA . ILE A 1 149 ? -4.707 6.781 16.229 1.00 98.25 149 ILE A CA 1
ATOM 1183 C C . ILE A 1 149 ? -5.069 7.703 17.400 1.00 98.25 149 ILE A C 1
ATOM 1185 O O . ILE A 1 149 ? -6.198 7.647 17.897 1.00 98.25 149 ILE A O 1
ATOM 1189 N N . LYS A 1 150 ? -4.164 8.615 17.784 1.00 98.06 150 LYS A N 1
ATOM 1190 C CA . LYS A 1 150 ? -4.372 9.567 18.888 1.00 98.06 150 LYS A CA 1
ATOM 1191 C C . LYS A 1 150 ? -5.636 10.406 18.669 1.00 98.06 150 LYS A C 1
ATOM 1193 O O . LYS A 1 150 ? -6.503 10.478 19.543 1.00 98.06 150 LYS A O 1
ATOM 1198 N N . GLY A 1 151 ? -5.798 10.971 17.472 1.00 98.12 151 GLY A N 1
ATOM 1199 C CA . GLY A 1 151 ? -6.962 11.774 17.103 1.00 98.12 151 GLY A CA 1
ATOM 1200 C C . GLY A 1 151 ? -8.281 10.990 17.031 1.00 98.12 151 GLY A C 1
ATOM 1201 O O . GLY A 1 151 ? -9.338 11.561 17.315 1.00 98.12 151 GLY A O 1
ATOM 1202 N N . LEU A 1 152 ? -8.256 9.704 16.671 1.00 98.19 152 LEU A N 1
ATOM 1203 C CA . LEU A 1 152 ? -9.448 8.851 16.632 1.00 98.19 152 LEU A CA 1
ATOM 1204 C C . LEU A 1 152 ? -9.893 8.407 18.031 1.00 98.19 152 LEU A C 1
ATOM 1206 O O . LEU A 1 152 ? -11.089 8.481 18.327 1.00 98.19 152 LEU A O 1
ATOM 1210 N N . VAL A 1 153 ? -8.960 8.038 18.914 1.00 97.94 153 VAL A N 1
ATOM 1211 C CA . VAL A 1 153 ? -9.286 7.649 20.298 1.00 97.94 153 VAL A CA 1
ATOM 1212 C C . VAL A 1 153 ? -9.849 8.833 21.089 1.00 97.94 153 VAL A C 1
ATOM 1214 O O . VAL A 1 153 ? -10.880 8.687 21.744 1.00 97.94 153 VAL A O 1
ATOM 1217 N N . GLN A 1 154 ? -9.291 10.039 20.916 1.00 97.81 154 GLN A N 1
ATOM 1218 C CA . GLN A 1 154 ? -9.865 11.290 21.448 1.00 97.81 154 GLN A CA 1
ATOM 1219 C C . GLN A 1 154 ? -11.310 11.559 20.981 1.00 97.81 154 GLN A C 1
ATOM 1221 O O . GLN A 1 154 ? -12.044 12.302 21.626 1.00 97.81 154 GLN A O 1
ATOM 1226 N N . ARG A 1 155 ? -11.733 10.960 19.859 1.00 97.25 155 ARG A N 1
ATOM 1227 C CA . ARG A 1 155 ? -13.091 11.048 19.290 1.00 97.25 155 ARG A CA 1
ATOM 1228 C C . ARG A 1 155 ? -13.936 9.798 19.584 1.00 97.25 155 ARG A C 1
ATOM 1230 O O . ARG A 1 155 ? -14.938 9.561 18.913 1.00 97.25 155 ARG A O 1
ATOM 1237 N N . GLY A 1 156 ? -13.532 8.989 20.567 1.00 96.69 156 GLY A N 1
ATOM 1238 C CA . GLY A 1 156 ? -14.257 7.805 21.036 1.00 96.69 156 GLY A CA 1
ATOM 1239 C C . GLY A 1 156 ? -14.079 6.542 20.185 1.00 96.69 156 GLY A C 1
ATOM 1240 O O . GLY A 1 156 ? -14.691 5.520 20.488 1.00 96.69 156 GLY A O 1
ATOM 1241 N N . ARG A 1 157 ? -13.246 6.559 19.135 1.00 97.44 157 ARG A N 1
ATOM 1242 C CA . ARG A 1 157 ? -12.962 5.368 18.317 1.00 97.44 157 ARG A CA 1
ATOM 1243 C C . ARG A 1 157 ? -11.808 4.586 18.939 1.00 97.44 157 ARG A C 1
ATOM 1245 O O . ARG A 1 157 ? -10.651 4.914 18.719 1.00 97.44 157 ARG A O 1
ATOM 1252 N N . LYS A 1 158 ? -12.139 3.565 19.733 1.00 96.88 158 LYS A N 1
ATOM 1253 C CA . LYS A 1 158 ? -11.180 2.799 20.552 1.00 96.88 158 LYS A CA 1
ATOM 1254 C C . LYS A 1 158 ? -10.778 1.426 20.007 1.00 96.88 158 LYS A C 1
ATOM 1256 O O . LYS A 1 158 ? -9.852 0.820 20.541 1.00 96.88 158 LYS A O 1
ATOM 1261 N N . ASN A 1 159 ? -11.465 0.943 18.974 1.00 98.25 159 ASN A N 1
ATOM 1262 C CA . ASN A 1 159 ? -11.242 -0.366 18.364 1.00 98.25 159 ASN A CA 1
ATOM 1263 C C . ASN A 1 159 ? -10.790 -0.175 16.911 1.00 98.25 159 ASN A C 1
ATOM 1265 O O . ASN A 1 159 ? -11.489 0.487 16.140 1.00 98.25 159 ASN A O 1
ATOM 1269 N N . MET A 1 160 ? -9.615 -0.696 16.544 1.00 98.56 160 MET A N 1
ATOM 1270 C CA . MET A 1 160 ? -8.974 -0.426 15.248 1.00 98.56 160 MET A CA 1
ATOM 1271 C C . MET A 1 160 ? -8.262 -1.644 14.648 1.00 98.56 160 MET A C 1
ATOM 1273 O O . MET A 1 160 ? -7.776 -2.511 15.374 1.00 98.56 160 MET A O 1
ATOM 1277 N N . ILE A 1 161 ? -8.134 -1.657 13.319 1.00 98.56 161 ILE A N 1
ATOM 1278 C CA . ILE A 1 161 ? -7.244 -2.564 12.578 1.00 98.56 161 ILE A CA 1
ATOM 1279 C C . ILE A 1 161 ? -6.262 -1.732 11.748 1.00 98.56 161 ILE A C 1
ATOM 1281 O O . ILE A 1 161 ? -6.690 -0.922 10.927 1.00 98.56 161 ILE A O 1
ATOM 1285 N N . LEU A 1 162 ? -4.960 -1.959 11.929 1.00 98.38 162 LEU A N 1
ATOM 1286 C CA . LEU A 1 162 ? -3.891 -1.421 11.084 1.00 98.38 162 LEU A CA 1
ATOM 1287 C C . LEU A 1 162 ? -3.659 -2.364 9.895 1.00 98.38 162 LEU A C 1
ATOM 1289 O O . LEU A 1 162 ? -3.471 -3.564 10.089 1.00 98.38 162 LEU A O 1
ATOM 1293 N N . VAL A 1 163 ? -3.660 -1.848 8.665 1.00 98.38 163 VAL A N 1
ATOM 1294 C CA . VAL A 1 163 ? -3.482 -2.642 7.436 1.00 98.38 163 VAL A CA 1
ATOM 1295 C C . VAL A 1 163 ? -2.240 -2.166 6.673 1.00 98.38 163 VAL A C 1
ATOM 1297 O O . VAL A 1 163 ? -2.273 -1.042 6.169 1.00 98.38 163 VAL A O 1
ATOM 1300 N N . PRO A 1 164 ? -1.174 -2.981 6.531 1.00 96.88 164 PRO A N 1
ATOM 1301 C CA . PRO A 1 164 ? 0.034 -2.621 5.779 1.00 96.88 164 PRO A CA 1
ATOM 1302 C C . PRO A 1 164 ? -0.223 -2.678 4.259 1.00 96.88 164 PRO A C 1
ATOM 1304 O O . PRO A 1 164 ? 0.155 -3.621 3.571 1.00 96.88 164 PRO A O 1
ATOM 1307 N N . ILE A 1 165 ? -0.909 -1.670 3.715 1.00 97.75 165 ILE A N 1
ATOM 1308 C CA . ILE A 1 165 ? -1.529 -1.726 2.373 1.00 97.75 165 ILE A CA 1
ATOM 1309 C C . ILE A 1 165 ? -0.543 -1.608 1.197 1.00 97.75 165 ILE A C 1
ATOM 1311 O O . ILE A 1 165 ? -0.885 -1.901 0.050 1.00 97.75 165 ILE A O 1
ATOM 1315 N N . ALA A 1 166 ? 0.678 -1.148 1.472 1.00 95.00 166 ALA A N 1
ATOM 1316 C CA . ALA A 1 166 ? 1.707 -0.889 0.464 1.00 95.00 166 ALA A CA 1
ATOM 1317 C C . ALA A 1 166 ? 2.874 -1.893 0.482 1.00 95.00 166 ALA A C 1
ATOM 1319 O O . ALA A 1 166 ? 3.868 -1.691 -0.217 1.00 95.00 166 ALA A O 1
ATOM 1320 N N . PHE A 1 167 ? 2.762 -2.965 1.273 1.00 87.88 167 PHE A N 1
ATOM 1321 C CA . PHE A 1 167 ? 3.757 -4.032 1.354 1.00 87.88 167 PHE A CA 1
ATOM 1322 C C . PHE A 1 167 ? 3.102 -5.399 1.203 1.00 87.88 167 PHE A C 1
ATOM 1324 O O . PHE A 1 167 ? 1.993 -5.645 1.667 1.00 87.88 167 PHE A O 1
ATOM 1331 N N . THR A 1 168 ? 3.817 -6.299 0.538 1.00 90.69 168 THR A N 1
ATOM 1332 C CA . THR A 1 168 ? 3.349 -7.652 0.232 1.00 90.69 168 THR A CA 1
ATOM 1333 C C . THR A 1 168 ? 3.841 -8.698 1.225 1.00 90.69 168 THR A C 1
ATOM 1335 O O . THR A 1 168 ? 3.342 -9.817 1.222 1.00 90.69 168 THR A O 1
ATOM 1338 N N . SER A 1 169 ? 4.809 -8.359 2.077 1.00 88.75 169 SER A N 1
ATOM 1339 C CA . SER A 1 169 ? 5.396 -9.283 3.047 1.00 88.75 169 SER A CA 1
ATOM 1340 C C . SER A 1 169 ? 5.729 -8.569 4.351 1.00 88.75 169 SER A C 1
ATOM 1342 O O . SER A 1 169 ? 6.214 -7.430 4.343 1.00 88.75 169 SER A O 1
ATOM 1344 N N . ASP A 1 170 ? 5.502 -9.257 5.465 1.00 85.94 170 ASP A N 1
ATOM 1345 C CA . ASP A 1 170 ? 5.949 -8.819 6.780 1.00 85.94 170 ASP A CA 1
ATOM 1346 C C . ASP A 1 170 ? 7.483 -8.735 6.821 1.00 85.94 170 ASP A C 1
ATOM 1348 O O . ASP A 1 170 ? 8.205 -9.564 6.267 1.00 85.94 170 ASP A O 1
ATOM 1352 N N . HIS A 1 171 ? 7.989 -7.695 7.474 1.00 80.25 171 HIS A N 1
ATOM 1353 C CA . HIS A 1 171 ? 9.413 -7.439 7.656 1.00 80.25 171 HIS A CA 1
ATOM 1354 C C . HIS A 1 171 ? 9.613 -6.669 8.964 1.00 80.25 171 HIS A C 1
ATOM 1356 O O . HIS A 1 171 ? 8.695 -6.001 9.435 1.00 80.25 171 HIS A O 1
ATOM 1362 N N . ILE A 1 172 ? 10.803 -6.786 9.561 1.00 75.00 172 ILE A N 1
ATOM 1363 C CA . ILE A 1 172 ? 11.042 -6.415 10.967 1.00 75.00 172 ILE A CA 1
ATOM 1364 C C . ILE A 1 172 ? 10.650 -4.970 11.318 1.00 75.00 172 ILE A C 1
ATOM 1366 O O . ILE A 1 172 ? 10.108 -4.744 12.391 1.00 75.00 172 ILE A O 1
ATOM 1370 N N . GLU A 1 173 ? 10.851 -4.029 10.395 1.00 72.44 173 GLU A N 1
ATOM 1371 C CA . GLU A 1 173 ? 10.455 -2.618 10.511 1.00 72.44 173 GLU A CA 1
ATOM 1372 C C . GLU A 1 173 ? 8.931 -2.463 10.636 1.00 72.44 173 GLU A C 1
ATOM 1374 O O . GLU A 1 173 ? 8.444 -2.027 11.673 1.00 72.44 173 GLU A O 1
ATOM 1379 N N . THR A 1 174 ? 8.163 -2.937 9.646 1.00 72.81 174 THR A N 1
ATOM 1380 C CA . THR A 1 174 ? 6.690 -2.883 9.682 1.00 72.81 174 THR A CA 1
ATOM 1381 C C . THR A 1 174 ? 6.099 -3.685 10.848 1.00 72.81 174 THR A C 1
ATOM 1383 O O . THR A 1 174 ? 5.078 -3.282 11.398 1.00 72.81 174 THR A O 1
ATOM 1386 N N . LEU A 1 175 ? 6.725 -4.796 11.258 1.00 86.00 175 LEU A N 1
ATOM 1387 C CA . LEU A 1 175 ? 6.310 -5.534 12.457 1.00 86.00 175 LEU A CA 1
ATOM 1388 C C . LEU A 1 175 ? 6.518 -4.699 13.729 1.00 86.00 175 LEU A C 1
ATOM 1390 O O . LEU A 1 175 ? 5.601 -4.591 14.536 1.00 86.00 175 LEU A O 1
ATOM 1394 N N . HIS A 1 176 ? 7.690 -4.084 13.901 1.00 87.56 176 HIS A N 1
ATOM 1395 C CA . HIS A 1 176 ? 8.006 -3.273 15.078 1.00 87.56 176 HIS A CA 1
ATOM 1396 C C . HIS A 1 176 ? 7.122 -2.019 15.168 1.00 87.56 176 HIS A C 1
ATOM 1398 O O . HIS A 1 176 ? 6.454 -1.811 16.180 1.00 87.56 176 HIS A O 1
ATOM 1404 N N . GLU A 1 177 ? 7.051 -1.230 14.093 1.00 88.62 177 GLU A N 1
ATOM 1405 C CA . GLU A 1 177 ? 6.251 -0.000 14.053 1.00 88.62 177 GLU A CA 1
ATOM 1406 C C . GLU A 1 177 ? 4.760 -0.284 14.297 1.00 88.62 177 GLU A C 1
ATOM 1408 O O . GLU A 1 177 ? 4.119 0.379 15.111 1.00 88.62 177 GLU A O 1
ATOM 1413 N N . LEU A 1 178 ? 4.183 -1.281 13.614 1.00 90.56 178 LEU A N 1
ATOM 1414 C CA . LEU A 1 178 ? 2.745 -1.532 13.706 1.00 90.56 178 LEU A CA 1
ATOM 1415 C C . LEU A 1 178 ? 2.352 -2.304 14.974 1.00 90.56 178 LEU A C 1
ATOM 1417 O O . LEU A 1 178 ? 1.394 -1.896 15.631 1.00 90.56 178 LEU A O 1
ATOM 1421 N N . ASP A 1 179 ? 3.046 -3.396 15.326 1.00 91.31 179 ASP A N 1
ATOM 1422 C CA . ASP A 1 179 ? 2.644 -4.263 16.449 1.00 91.31 179 ASP A CA 1
ATOM 1423 C C . ASP A 1 179 ? 3.138 -3.761 17.812 1.00 91.31 179 ASP A C 1
ATOM 1425 O O . ASP A 1 179 ? 2.517 -4.089 18.826 1.00 91.31 179 ASP A O 1
ATOM 1429 N N . ILE A 1 180 ? 4.231 -2.990 17.869 1.00 92.00 180 ILE A N 1
ATOM 1430 C CA . ILE A 1 180 ? 4.797 -2.466 19.122 1.00 92.00 180 ILE A CA 1
ATOM 1431 C C . ILE A 1 180 ? 4.503 -0.969 19.233 1.00 92.00 180 ILE A C 1
ATOM 1433 O O . ILE A 1 180 ? 3.647 -0.583 20.028 1.00 92.00 180 ILE A O 1
ATOM 1437 N N . GLU A 1 181 ? 5.123 -0.128 18.406 1.00 93.38 181 GLU A N 1
ATOM 1438 C CA . GLU A 1 181 ? 5.050 1.330 18.589 1.00 93.38 181 GLU A CA 1
ATOM 1439 C C . GLU A 1 181 ? 3.610 1.860 18.490 1.00 93.38 181 GLU A C 1
ATOM 1441 O O . GLU A 1 181 ? 3.152 2.598 19.364 1.00 93.38 181 GLU A O 1
ATOM 1446 N N . TYR A 1 182 ? 2.851 1.456 17.468 1.00 94.19 182 TYR A N 1
ATOM 1447 C CA . TYR A 1 182 ? 1.488 1.953 17.263 1.00 94.19 182 TYR A CA 1
ATOM 1448 C C . TYR A 1 182 ? 0.428 1.154 18.030 1.00 94.19 182 TYR A C 1
ATOM 1450 O O . TYR A 1 182 ? -0.366 1.744 18.768 1.00 94.19 182 TYR A O 1
ATOM 1458 N N . ALA A 1 183 ? 0.375 -0.174 17.868 1.00 93.75 183 ALA A N 1
ATOM 1459 C CA . ALA A 1 183 ? -0.687 -0.975 18.479 1.00 93.75 183 ALA A CA 1
ATOM 1460 C C . ALA A 1 183 ? -0.543 -1.113 20.000 1.00 93.75 183 ALA A C 1
ATOM 1462 O O . ALA A 1 183 ? -1.554 -1.095 20.706 1.00 93.75 183 ALA A O 1
ATOM 1463 N N . GLN A 1 184 ? 0.687 -1.232 20.514 1.00 94.06 184 GLN A N 1
ATOM 1464 C CA . GLN A 1 184 ? 0.927 -1.360 21.947 1.00 94.06 184 GLN A CA 1
ATOM 1465 C C . GLN A 1 184 ? 1.208 -0.015 22.607 1.00 94.06 184 GLN A C 1
ATOM 1467 O O . GLN A 1 184 ? 0.495 0.328 23.544 1.00 94.06 184 GLN A O 1
ATOM 1472 N N . ASP A 1 185 ? 2.215 0.738 22.175 1.00 96.12 185 ASP A N 1
ATOM 1473 C CA . ASP A 1 185 ? 2.699 1.868 22.972 1.00 96.12 185 ASP A CA 1
ATOM 1474 C C . ASP A 1 185 ? 1.807 3.101 22.811 1.00 96.12 185 ASP A C 1
ATOM 1476 O O . ASP A 1 185 ? 1.226 3.554 23.800 1.00 96.12 185 ASP A O 1
ATOM 1480 N N . VAL A 1 186 ? 1.559 3.561 21.578 1.00 95.50 186 VAL A N 1
ATOM 1481 C CA . VAL A 1 186 ? 0.552 4.607 21.310 1.00 95.50 186 VAL A CA 1
ATOM 1482 C C . VAL A 1 186 ? -0.844 4.138 21.736 1.00 95.50 186 VAL A C 1
ATOM 1484 O O . VAL A 1 186 ? -1.581 4.901 22.359 1.00 95.50 186 VAL A O 1
ATOM 1487 N N . GLY A 1 187 ? -1.209 2.880 21.463 1.00 95.81 187 GLY A N 1
ATOM 1488 C CA . GLY A 1 187 ? -2.491 2.300 21.878 1.00 95.81 187 GLY A CA 1
ATOM 1489 C C . GLY A 1 187 ? -2.748 2.396 23.389 1.00 95.81 187 GLY A C 1
ATOM 1490 O O . GLY A 1 187 ? -3.826 2.839 23.798 1.00 95.81 187 GLY A O 1
ATOM 1491 N N . LYS A 1 188 ? -1.751 2.054 24.219 1.00 96.06 188 LYS A N 1
ATOM 1492 C CA . LYS A 1 188 ? -1.799 2.222 25.683 1.00 96.06 188 LYS A CA 1
ATOM 1493 C C . LYS A 1 188 ? -1.791 3.699 26.084 1.00 96.06 188 LYS A C 1
ATOM 1495 O O . LYS A 1 188 ? -2.579 4.069 26.948 1.00 96.06 188 LYS A O 1
ATOM 1500 N N . GLU A 1 189 ? -0.948 4.530 25.459 1.00 97.19 189 GLU A N 1
ATOM 1501 C CA . GLU A 1 189 ? -0.810 5.969 25.754 1.00 97.19 189 GLU A CA 1
ATOM 1502 C C . GLU A 1 189 ? -2.161 6.696 25.704 1.00 97.19 189 GLU A C 1
ATOM 1504 O O . GLU A 1 189 ? -2.480 7.465 26.610 1.00 97.19 189 GLU A O 1
ATOM 1509 N N . VAL A 1 190 ? -2.975 6.438 24.672 1.00 97.50 190 VAL A N 1
ATOM 1510 C CA . VAL A 1 190 ? -4.276 7.114 24.505 1.00 97.50 190 VAL A CA 1
ATOM 1511 C C . VAL A 1 190 ? -5.483 6.339 25.032 1.00 97.50 190 VAL A C 1
ATOM 1513 O O . VAL A 1 190 ? -6.596 6.862 24.992 1.00 97.50 190 VAL A O 1
ATOM 1516 N N . GLY A 1 191 ? -5.301 5.120 25.542 1.00 97.31 191 GLY A N 1
ATOM 1517 C CA . GLY A 1 191 ? -6.403 4.301 26.055 1.00 97.31 191 GLY A CA 1
ATOM 1518 C C . GLY A 1 191 ? -7.316 3.741 24.959 1.00 97.31 191 GLY A C 1
ATOM 1519 O O . GLY A 1 191 ? -8.546 3.755 25.097 1.00 97.31 191 GLY A O 1
ATOM 1520 N N . ALA A 1 192 ? -6.724 3.252 23.864 1.00 97.25 192 ALA A N 1
ATOM 1521 C CA . ALA A 1 192 ? -7.425 2.375 22.932 1.00 97.25 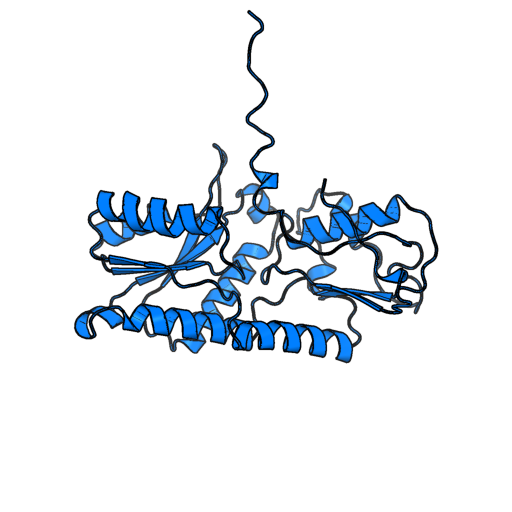192 ALA A CA 1
ATOM 1522 C C . ALA A 1 192 ? -7.831 1.070 23.645 1.00 97.25 192 ALA A C 1
ATOM 1524 O O . ALA A 1 192 ? -7.103 0.558 24.491 1.00 97.25 192 ALA A O 1
ATOM 1525 N N . GLU A 1 193 ? -8.994 0.518 23.299 1.00 96.56 193 GLU A N 1
ATOM 1526 C CA . GLU A 1 193 ? -9.451 -0.772 23.835 1.00 96.56 193 GLU A CA 1
ATOM 1527 C C . GLU A 1 193 ? -8.744 -1.925 23.134 1.00 96.56 193 GLU A C 1
ATOM 1529 O O . GLU A 1 193 ? -8.317 -2.883 23.781 1.00 96.56 193 GLU A O 1
ATOM 1534 N N . ARG A 1 194 ? -8.608 -1.831 21.806 1.00 96.81 194 ARG A N 1
ATOM 1535 C CA . ARG A 1 194 ? -7.935 -2.850 21.008 1.00 96.81 194 ARG A CA 1
ATOM 1536 C C . ARG A 1 194 ? -7.490 -2.309 19.657 1.00 96.81 194 ARG A C 1
ATOM 1538 O O . ARG A 1 194 ? -8.307 -1.880 18.844 1.00 96.81 194 ARG A O 1
ATOM 1545 N N . ILE A 1 195 ? -6.194 -2.413 19.394 1.00 98.06 195 ILE A N 1
ATOM 1546 C CA . ILE A 1 195 ? -5.610 -2.219 18.069 1.00 98.06 195 ILE A CA 1
ATOM 1547 C C . ILE A 1 195 ? -5.058 -3.576 17.635 1.00 98.06 195 ILE A C 1
ATOM 1549 O O . ILE A 1 195 ? -4.256 -4.172 18.350 1.00 98.06 195 ILE A O 1
ATOM 1553 N N . LEU A 1 196 ? -5.532 -4.091 16.503 1.00 97.12 196 LEU A N 1
ATOM 1554 C CA . LEU A 1 196 ? -4.965 -5.273 15.850 1.00 97.12 196 LEU A CA 1
ATOM 1555 C C . LEU A 1 196 ? -4.247 -4.863 14.567 1.00 97.12 196 LEU A C 1
ATOM 1557 O O . LEU A 1 196 ? -4.534 -3.809 13.999 1.00 97.12 196 LEU A O 1
ATOM 1561 N N . ARG A 1 197 ? -3.364 -5.725 14.069 1.00 96.50 197 ARG A N 1
ATOM 1562 C CA . ARG A 1 197 ? -2.758 -5.587 12.748 1.00 96.50 197 ARG A CA 1
ATOM 1563 C C . ARG A 1 197 ? -3.238 -6.703 11.827 1.00 96.50 197 ARG A C 1
ATOM 1565 O O . ARG A 1 197 ? -3.248 -7.872 12.195 1.00 96.50 197 ARG A O 1
ATOM 1572 N N . CYS A 1 198 ? -3.597 -6.326 10.608 1.00 96.00 198 CYS A N 1
ATOM 1573 C CA . CYS A 1 198 ? -3.828 -7.237 9.499 1.00 96.00 198 CYS A CA 1
ATOM 1574 C C . CYS A 1 198 ? -2.499 -7.803 8.993 1.00 96.00 198 CYS A C 1
ATOM 1576 O O . CYS A 1 198 ? -1.575 -7.046 8.686 1.00 96.00 198 CYS A O 1
ATOM 1578 N N . ALA A 1 199 ? -2.424 -9.128 8.857 1.00 93.75 199 ALA A N 1
ATOM 1579 C CA . ALA A 1 199 ? -1.289 -9.785 8.220 1.00 93.75 199 ALA A CA 1
ATOM 1580 C C . ALA A 1 199 ? -1.056 -9.232 6.803 1.00 93.75 199 ALA A C 1
ATOM 1582 O O . ALA A 1 199 ? -2.013 -8.996 6.049 1.00 93.75 199 ALA A O 1
ATOM 1583 N N . ALA A 1 200 ? 0.216 -9.058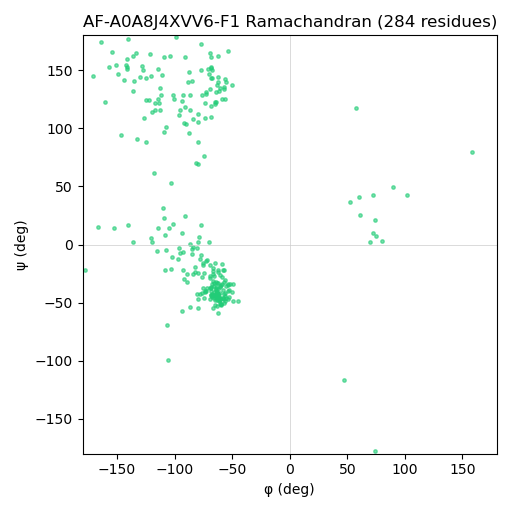 6.439 1.00 94.50 200 ALA A N 1
ATOM 1584 C CA . ALA A 1 200 ? 0.601 -8.797 5.059 1.00 94.50 200 ALA A CA 1
ATOM 1585 C C . ALA A 1 200 ? 0.216 -9.993 4.152 1.00 94.50 200 ALA A C 1
ATOM 1587 O O . ALA A 1 200 ? -0.033 -11.093 4.655 1.00 94.50 200 ALA A O 1
ATOM 1588 N N . PRO A 1 201 ? 0.161 -9.813 2.819 1.00 96.25 201 PRO A N 1
ATOM 1589 C CA . PRO A 1 201 ? -0.162 -10.894 1.886 1.00 96.25 201 PRO A CA 1
ATOM 1590 C C . PRO A 1 201 ? 0.707 -12.160 2.026 1.00 96.25 201 PRO A C 1
ATOM 1592 O O . PRO A 1 201 ? 0.173 -13.255 1.897 1.00 96.25 201 PRO A O 1
ATOM 1595 N N . ASN A 1 202 ? 1.997 -12.031 2.356 1.00 94.31 202 ASN A N 1
ATOM 1596 C CA . ASN A 1 202 ? 2.918 -13.132 2.679 1.00 94.31 202 ASN A CA 1
ATOM 1597 C C . ASN A 1 202 ? 2.853 -14.297 1.663 1.00 94.31 202 ASN A C 1
ATOM 1599 O O . ASN A 1 202 ? 3.200 -14.115 0.498 1.00 94.31 202 ASN A O 1
ATOM 1603 N N . ASP A 1 203 ? 2.440 -15.485 2.104 1.00 94.88 203 ASP A N 1
ATOM 1604 C CA . ASP A 1 203 ? 2.280 -16.724 1.336 1.00 94.88 203 ASP A CA 1
ATOM 1605 C C . ASP A 1 203 ? 0.805 -17.057 1.027 1.00 94.88 203 ASP A C 1
ATOM 1607 O O . ASP A 1 203 ? 0.481 -18.171 0.613 1.00 94.88 203 ASP A O 1
ATOM 1611 N N . HIS A 1 204 ? -0.106 -16.095 1.209 1.00 97.25 204 HIS A N 1
ATOM 1612 C CA . HIS A 1 204 ? -1.538 -16.292 1.004 1.00 97.25 204 HIS A CA 1
ATOM 1613 C C . HIS A 1 204 ? -1.839 -16.771 -0.434 1.00 97.25 204 HIS A C 1
ATOM 1615 O O . HIS A 1 204 ? -1.355 -16.152 -1.383 1.00 97.25 204 HIS A O 1
ATOM 1621 N N . PRO A 1 205 ? -2.690 -17.794 -0.654 1.00 98.06 205 PRO A N 1
ATOM 1622 C CA . PRO A 1 205 ? -2.947 -18.329 -1.997 1.00 98.06 205 PRO A CA 1
ATOM 1623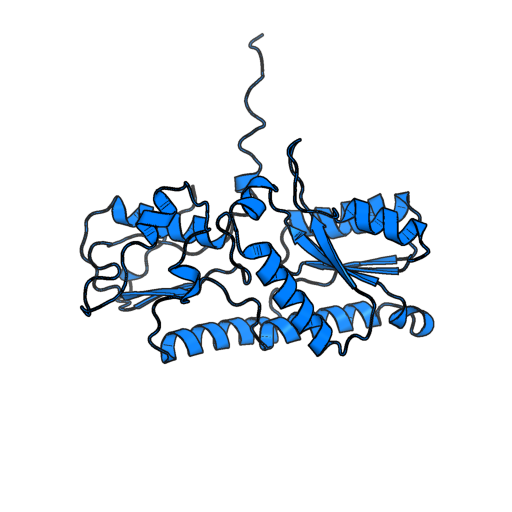 C C . PRO A 1 205 ? -3.373 -17.263 -3.018 1.00 98.06 205 PRO A C 1
ATOM 1625 O O . PRO A 1 205 ? -2.756 -17.146 -4.071 1.00 98.06 205 PRO A O 1
ATOM 1628 N N . LEU A 1 206 ? -4.314 -16.381 -2.654 1.00 98.38 206 LEU A N 1
ATOM 1629 C CA . LEU A 1 206 ? -4.717 -15.246 -3.502 1.00 98.38 206 LEU A CA 1
ATOM 1630 C C . LEU A 1 206 ? -3.577 -14.261 -3.828 1.00 98.38 206 LEU A C 1
ATOM 1632 O O . LEU A 1 206 ? -3.635 -13.567 -4.839 1.00 98.38 206 LEU A O 1
ATOM 1636 N N . PHE A 1 207 ? -2.545 -14.157 -2.991 1.00 98.19 207 PHE A N 1
ATOM 1637 C CA . PHE A 1 207 ? -1.373 -13.345 -3.311 1.00 98.19 207 PHE A CA 1
ATOM 1638 C C . PHE A 1 207 ? -0.509 -14.016 -4.385 1.00 98.19 207 PHE A C 1
ATOM 1640 O O . PHE A 1 207 ? -0.069 -13.359 -5.329 1.00 98.19 207 PHE A O 1
ATOM 1647 N N . ILE A 1 208 ? -0.335 -15.335 -4.291 1.00 97.56 208 ILE A N 1
ATOM 1648 C CA . ILE A 1 208 ? 0.343 -16.139 -5.313 1.00 97.56 208 ILE A CA 1
ATOM 1649 C C . ILE A 1 208 ? -0.442 -16.071 -6.634 1.00 97.56 208 ILE A C 1
ATOM 1651 O O . ILE A 1 208 ? 0.154 -15.798 -7.677 1.00 97.56 208 ILE A O 1
ATOM 1655 N N . ASP A 1 209 ? -1.773 -16.195 -6.590 1.00 98.31 209 ASP A N 1
ATOM 1656 C CA . ASP A 1 209 ? -2.649 -16.014 -7.755 1.00 98.31 209 ASP A CA 1
ATOM 1657 C C . ASP A 1 209 ? -2.4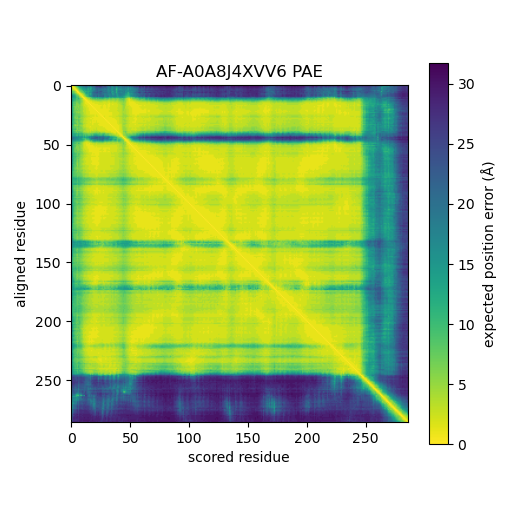96 -14.617 -8.375 1.00 98.31 209 ASP A C 1
ATOM 1659 O O . ASP A 1 209 ? -2.449 -14.493 -9.597 1.00 98.31 209 ASP A O 1
ATOM 1663 N N . ALA A 1 210 ? -2.350 -13.560 -7.562 1.00 98.38 210 ALA A N 1
ATOM 1664 C CA . ALA A 1 210 ? -2.095 -12.205 -8.055 1.00 98.38 210 ALA A CA 1
ATOM 1665 C C . ALA A 1 210 ? -0.773 -12.111 -8.831 1.00 98.38 210 ALA A C 1
ATOM 1667 O O . ALA A 1 210 ? -0.735 -11.528 -9.915 1.00 98.38 210 ALA A O 1
ATOM 1668 N N . LEU A 1 211 ? 0.306 -12.705 -8.307 1.00 97.44 211 LEU A N 1
ATOM 1669 C CA . LEU A 1 211 ? 1.605 -12.739 -8.985 1.00 97.44 211 LEU A CA 1
ATOM 1670 C C . LEU A 1 211 ? 1.536 -13.527 -10.303 1.00 97.44 211 LEU A C 1
ATOM 1672 O O . LEU A 1 211 ? 2.069 -13.067 -11.316 1.00 97.44 211 LEU A O 1
ATOM 1676 N N . VAL A 1 212 ? 0.854 -14.678 -10.307 1.00 97.50 212 VAL A N 1
ATOM 1677 C CA . VAL A 1 212 ? 0.658 -15.519 -11.499 1.00 97.50 212 VAL A CA 1
ATOM 1678 C C . VAL A 1 212 ? -0.192 -14.804 -12.550 1.00 97.50 212 VAL A C 1
ATOM 1680 O O . VAL A 1 212 ? 0.188 -14.782 -13.720 1.00 97.50 212 VAL A O 1
ATOM 1683 N N . ASP A 1 213 ? -1.302 -14.180 -12.156 1.00 98.19 213 ASP A N 1
ATOM 1684 C CA . ASP A 1 213 ? -2.206 -13.432 -13.035 1.00 98.19 213 ASP A CA 1
ATOM 1685 C C . ASP A 1 213 ? -1.501 -12.239 -13.697 1.00 98.19 213 ASP A C 1
ATOM 1687 O O . ASP A 1 213 ? -1.550 -12.082 -14.920 1.00 98.19 213 ASP A O 1
ATOM 1691 N N . VAL A 1 214 ? -0.784 -11.435 -12.905 1.00 97.31 214 VAL A N 1
ATOM 1692 C CA . VAL A 1 214 ? -0.025 -10.272 -13.388 1.00 97.31 214 VAL A CA 1
ATOM 1693 C C . VAL A 1 214 ? 1.089 -10.699 -14.348 1.00 97.31 214 VAL A C 1
ATOM 1695 O O . VAL A 1 214 ? 1.195 -10.145 -15.444 1.00 97.31 214 VAL A O 1
ATOM 1698 N N . ALA A 1 215 ? 1.883 -11.716 -13.992 1.00 95.00 215 ALA A N 1
ATOM 1699 C CA . ALA A 1 215 ? 2.951 -12.219 -14.854 1.00 95.00 215 ALA A CA 1
ATOM 1700 C C . ALA A 1 215 ? 2.410 -12.840 -16.155 1.00 95.00 215 ALA A C 1
ATOM 1702 O O . ALA A 1 215 ? 2.932 -12.557 -17.234 1.00 95.00 215 ALA A O 1
ATOM 1703 N N . SER A 1 216 ? 1.341 -13.638 -16.078 1.00 94.56 216 SER A N 1
ATOM 1704 C CA . SER A 1 216 ? 0.746 -14.310 -17.242 1.00 94.56 216 SER A CA 1
ATOM 1705 C C . SER A 1 216 ? 0.125 -13.314 -18.220 1.00 94.56 216 SER A C 1
ATOM 1707 O O . SER A 1 216 ? 0.356 -13.413 -19.426 1.00 94.56 216 SER A O 1
ATOM 1709 N N . LYS A 1 217 ? -0.606 -12.307 -17.719 1.00 95.56 217 LYS A N 1
ATOM 1710 C CA . LYS A 1 217 ? -1.167 -11.225 -18.547 1.00 95.56 217 LYS A CA 1
ATOM 1711 C C . LYS A 1 217 ? -0.079 -10.410 -19.237 1.00 95.56 217 LYS A C 1
ATOM 1713 O O . LYS A 1 217 ? -0.214 -10.109 -20.418 1.00 95.56 217 LYS A O 1
ATOM 1718 N N . HIS A 1 218 ? 1.003 -10.087 -18.528 1.00 92.44 218 HIS A N 1
ATOM 1719 C CA . HIS A 1 218 ? 2.143 -9.355 -19.085 1.00 92.44 218 HIS A CA 1
ATOM 1720 C C . HIS A 1 218 ? 2.863 -10.144 -20.189 1.00 92.44 218 HIS A C 1
ATOM 1722 O O . HIS A 1 218 ? 3.131 -9.612 -21.263 1.00 92.44 218 HIS A O 1
ATOM 1728 N N . LEU A 1 219 ? 3.127 -11.435 -19.962 1.00 89.25 219 LEU A N 1
ATOM 1729 C CA . LEU A 1 219 ? 3.749 -12.307 -20.964 1.00 89.25 219 LEU A CA 1
ATOM 1730 C C . LEU A 1 219 ? 2.844 -12.533 -22.189 1.00 89.25 219 LEU A C 1
ATOM 1732 O O . LEU A 1 219 ? 3.347 -12.605 -23.308 1.00 89.25 219 LEU A O 1
ATOM 1736 N N . GLY A 1 220 ? 1.524 -12.611 -21.991 1.00 91.12 220 GLY A N 1
ATOM 1737 C CA . GLY A 1 220 ? 0.543 -12.797 -23.064 1.00 91.12 220 GLY A CA 1
ATOM 1738 C C . GLY A 1 220 ? 0.190 -11.532 -23.857 1.00 91.12 220 GLY A C 1
ATOM 1739 O O . GLY A 1 220 ? -0.231 -11.647 -25.005 1.00 91.12 220 GLY A O 1
ATOM 1740 N N . SER A 1 221 ? 0.356 -10.330 -23.290 1.00 90.44 221 SER A N 1
ATOM 1741 C CA . SER A 1 221 ? -0.025 -9.071 -23.955 1.00 90.44 221 SER A CA 1
ATOM 1742 C C . SER A 1 221 ? 1.021 -8.539 -24.939 1.00 90.44 221 SER A C 1
ATOM 1744 O O . SER A 1 221 ? 0.709 -7.679 -25.761 1.00 90.44 221 SER A O 1
ATOM 1746 N N . GLY A 1 222 ? 2.274 -8.993 -24.829 1.00 85.00 222 GLY A N 1
ATOM 1747 C CA . GLY A 1 222 ? 3.409 -8.447 -25.580 1.00 85.00 222 GLY A CA 1
ATOM 1748 C C . GLY A 1 222 ? 3.840 -7.035 -25.153 1.00 85.00 222 GLY A C 1
ATOM 1749 O O . GLY A 1 222 ? 4.770 -6.480 -25.746 1.00 85.00 222 GLY A O 1
ATOM 1750 N N . GLN A 1 223 ? 3.207 -6.446 -24.132 1.00 85.25 223 GLN A N 1
ATOM 1751 C CA . GLN A 1 223 ? 3.561 -5.119 -23.626 1.00 85.25 223 GLN A CA 1
ATOM 1752 C C . GLN A 1 223 ? 4.943 -5.128 -22.960 1.00 85.25 223 GLN A C 1
ATOM 1754 O O . GLN A 1 223 ? 5.347 -6.078 -22.291 1.00 85.25 223 GLN A O 1
ATOM 1759 N N . ARG A 1 224 ? 5.699 -4.039 -23.143 1.00 87.88 224 ARG A N 1
ATOM 1760 C CA . ARG A 1 224 ? 7.054 -3.904 -22.581 1.00 87.88 224 ARG A CA 1
ATOM 1761 C C . ARG A 1 224 ? 7.065 -3.298 -21.182 1.00 87.88 224 ARG A C 1
ATOM 1763 O O . ARG A 1 224 ? 7.935 -3.658 -20.398 1.00 87.88 224 ARG A O 1
ATOM 1770 N N . CYS A 1 225 ? 6.126 -2.412 -20.881 1.00 89.12 225 CYS A N 1
ATOM 1771 C CA . CYS A 1 225 ? 5.895 -1.776 -19.584 1.00 89.12 225 CYS A CA 1
ATOM 1772 C C . CYS A 1 225 ? 4.493 -1.149 -19.581 1.00 89.12 225 CYS A C 1
ATOM 1774 O O . CYS A 1 225 ? 3.848 -1.103 -20.631 1.00 89.12 225 CYS A O 1
ATOM 1776 N N . SER A 1 226 ? 4.028 -0.620 -18.446 1.00 91.69 226 SER A N 1
ATOM 1777 C CA . SER A 1 226 ? 2.813 0.206 -18.447 1.00 91.69 226 SER A CA 1
ATOM 1778 C C . SER A 1 226 ? 3.034 1.546 -19.167 1.00 91.69 226 SER A C 1
ATOM 1780 O O . SER A 1 226 ? 4.138 2.094 -19.155 1.00 91.69 226 SER A O 1
ATOM 1782 N N . GLU A 1 227 ? 1.974 2.130 -19.735 1.00 91.12 227 GLU A N 1
ATOM 1783 C CA . GLU A 1 227 ? 2.009 3.495 -20.297 1.00 91.12 227 GLU A CA 1
ATOM 1784 C C . GLU A 1 227 ? 2.473 4.521 -19.250 1.00 91.12 227 GLU A C 1
ATOM 1786 O O . GLU A 1 227 ? 3.330 5.367 -19.499 1.00 91.12 227 GLU A O 1
ATOM 1791 N N . GLN A 1 228 ? 1.984 4.386 -18.014 1.00 93.62 228 GLN A N 1
ATOM 1792 C CA . GLN A 1 228 ? 2.393 5.227 -16.889 1.00 93.62 228 GLN A CA 1
ATOM 1793 C C . GLN A 1 228 ? 3.886 5.095 -16.536 1.00 93.62 228 GLN A C 1
ATOM 1795 O O . GLN A 1 228 ? 4.446 6.005 -15.920 1.00 93.62 228 GLN A O 1
ATOM 1800 N N . PHE A 1 229 ? 4.560 3.998 -16.902 1.00 90.00 229 PHE A N 1
ATOM 1801 C CA . PHE A 1 229 ? 6.005 3.885 -16.720 1.00 90.00 229 PHE A CA 1
ATOM 1802 C C . PHE A 1 229 ? 6.767 4.831 -17.645 1.00 90.00 229 PHE A C 1
ATOM 1804 O O . PHE A 1 229 ? 7.760 5.409 -17.210 1.00 90.00 229 PHE A O 1
ATOM 1811 N N . LEU A 1 230 ? 6.304 5.035 -18.881 1.00 88.00 230 LEU A N 1
ATOM 1812 C CA . LEU A 1 230 ? 6.980 5.865 -19.886 1.00 88.00 230 LEU A CA 1
ATOM 1813 C C . LEU A 1 230 ? 7.010 7.352 -19.499 1.00 88.00 230 LEU A C 1
ATOM 1815 O O . LEU A 1 230 ? 7.928 8.082 -19.878 1.00 88.00 230 LEU A O 1
ATOM 1819 N N . HIS A 1 231 ? 6.054 7.798 -18.686 1.00 90.00 231 HIS A N 1
ATOM 1820 C CA . HIS A 1 231 ? 5.969 9.179 -18.223 1.00 90.00 231 HIS A CA 1
ATOM 1821 C C . HIS A 1 231 ? 6.775 9.413 -16.938 1.00 90.00 231 HIS A C 1
ATOM 1823 O O . HIS A 1 231 ? 6.823 8.591 -16.022 1.00 90.00 231 HIS A O 1
ATOM 1829 N N . ASN A 1 232 ? 7.451 10.558 -16.862 1.00 92.50 232 ASN A N 1
ATOM 1830 C CA . ASN A 1 232 ? 8.114 11.023 -15.644 1.00 92.50 232 ASN A CA 1
ATOM 1831 C C . ASN A 1 232 ? 7.177 11.898 -14.809 1.00 92.50 232 ASN A C 1
ATOM 1833 O O . ASN A 1 232 ? 6.205 12.437 -15.331 1.00 92.50 232 ASN A O 1
ATOM 1837 N N . CYS A 1 233 ? 7.502 12.077 -13.523 1.00 96.19 233 CYS A N 1
ATOM 1838 C CA . CYS A 1 233 ? 6.847 13.093 -12.699 1.00 96.19 233 CYS A CA 1
ATOM 1839 C C . CYS A 1 233 ? 6.872 14.450 -13.436 1.00 96.19 233 CYS A C 1
ATOM 1841 O O . CYS A 1 233 ? 7.941 14.802 -13.950 1.00 96.19 233 CYS A O 1
ATOM 1843 N N . PRO A 1 234 ? 5.778 15.235 -13.447 1.00 96.81 234 PRO A N 1
ATOM 1844 C CA . PRO A 1 234 ? 5.716 16.539 -14.113 1.00 96.81 234 PRO A CA 1
ATOM 1845 C C . PRO A 1 234 ? 6.880 17.485 -13.783 1.00 96.81 234 PRO A C 1
ATOM 1847 O O . PRO A 1 234 ? 7.335 18.217 -14.655 1.00 96.81 234 PRO A O 1
ATOM 1850 N N . LEU A 1 235 ? 7.409 17.432 -12.554 1.00 96.69 235 LEU A N 1
ATOM 1851 C CA . LEU A 1 235 ? 8.554 18.238 -12.106 1.00 96.69 235 LEU A CA 1
ATOM 1852 C C . LEU A 1 235 ? 9.832 17.394 -11.890 1.00 96.69 235 LEU A C 1
ATOM 1854 O O . LEU A 1 235 ? 10.638 17.659 -10.996 1.00 96.69 235 LEU A O 1
ATOM 1858 N N . CYS A 1 236 ? 10.017 16.312 -12.653 1.00 94.81 236 CYS A N 1
ATOM 1859 C CA . CYS A 1 236 ? 11.175 15.427 -12.511 1.00 94.81 236 CYS A CA 1
ATOM 1860 C C . CYS A 1 236 ? 12.501 16.137 -12.841 1.00 94.81 236 CYS A C 1
ATOM 1862 O O . CYS A 1 236 ? 12.719 16.583 -13.960 1.00 94.81 236 CYS A O 1
ATOM 1864 N N . VAL A 1 237 ? 13.436 16.140 -11.885 1.00 93.06 237 VAL A N 1
ATOM 1865 C CA . VAL A 1 237 ? 14.809 16.664 -12.056 1.00 93.06 237 VAL A CA 1
ATOM 1866 C C . VAL A 1 237 ? 15.883 15.568 -12.133 1.00 93.06 237 VAL A C 1
ATOM 1868 O O . VAL A 1 237 ? 17.060 15.853 -12.343 1.00 93.06 237 VAL A O 1
ATOM 1871 N N . ASN A 1 238 ? 15.511 14.295 -11.950 1.00 90.62 238 ASN A N 1
ATOM 1872 C CA . ASN A 1 238 ? 16.471 13.191 -11.911 1.00 90.62 238 ASN A CA 1
ATOM 1873 C C . ASN A 1 238 ? 16.814 12.701 -13.328 1.00 90.62 238 ASN A C 1
ATOM 1875 O O . ASN A 1 238 ? 16.016 12.006 -13.957 1.00 90.62 238 ASN A O 1
ATOM 1879 N N . LYS A 1 239 ? 18.034 13.006 -13.792 1.00 89.06 239 LYS A N 1
ATOM 1880 C CA . LYS A 1 239 ? 18.573 12.583 -15.100 1.00 89.06 239 LYS A CA 1
ATOM 1881 C C . LYS A 1 239 ? 18.462 11.071 -15.345 1.00 89.06 239 LYS A C 1
ATOM 1883 O O . LYS A 1 239 ? 18.187 10.673 -16.474 1.00 89.06 239 LYS A O 1
ATOM 1888 N N . SER A 1 240 ? 18.591 10.238 -14.308 1.00 84.56 240 SER A N 1
ATOM 1889 C CA . SER A 1 240 ? 18.456 8.780 -14.432 1.00 84.56 240 SER A CA 1
ATOM 1890 C C . SER A 1 240 ? 17.050 8.354 -14.860 1.00 84.56 240 SER A C 1
ATOM 1892 O O . SER A 1 240 ? 16.933 7.471 -15.701 1.00 84.56 240 SER A O 1
ATOM 1894 N N . CYS A 1 241 ? 15.999 9.023 -14.365 1.00 85.00 241 CYS A N 1
ATOM 1895 C CA . CYS A 1 241 ? 14.609 8.744 -14.748 1.00 85.00 241 CYS A CA 1
ATOM 1896 C C . CYS A 1 241 ? 14.302 9.139 -16.201 1.00 85.00 241 CYS A C 1
ATOM 1898 O O . CYS A 1 241 ? 13.407 8.577 -16.825 1.00 85.00 241 CYS A O 1
ATOM 1900 N N . PHE A 1 242 ? 15.018 10.122 -16.755 1.00 83.75 242 PHE A N 1
ATOM 1901 C CA . PHE A 1 242 ? 14.929 10.427 -18.183 1.00 83.75 242 PHE A CA 1
ATOM 1902 C C . PHE A 1 242 ? 15.658 9.363 -19.004 1.00 83.75 242 PHE A C 1
ATOM 1904 O O . PHE A 1 242 ? 15.093 8.854 -19.964 1.00 83.75 242 PHE A O 1
ATOM 1911 N N . ALA A 1 243 ? 16.876 8.980 -18.608 1.00 80.00 243 ALA A N 1
ATOM 1912 C CA . ALA A 1 243 ? 17.663 7.972 -19.317 1.00 80.00 243 ALA A CA 1
ATOM 1913 C C . ALA A 1 243 ? 16.962 6.600 -19.369 1.00 80.00 243 ALA A C 1
ATOM 1915 O O . ALA A 1 243 ? 16.819 6.034 -20.452 1.00 80.00 243 ALA A O 1
ATOM 1916 N N . SER A 1 244 ? 16.436 6.119 -18.236 1.00 76.00 244 SER A N 1
ATOM 1917 C CA . SER A 1 244 ? 15.770 4.811 -18.130 1.00 76.00 244 SER A CA 1
ATOM 1918 C C . SER A 1 244 ? 14.473 4.680 -18.931 1.00 76.00 244 SER A C 1
ATOM 1920 O O . SER A 1 244 ? 14.036 3.558 -19.179 1.00 76.00 244 SER A O 1
ATOM 1922 N N . LYS A 1 245 ? 13.894 5.802 -19.379 1.00 77.06 245 LYS A N 1
ATOM 1923 C CA . LYS A 1 245 ? 12.637 5.872 -20.144 1.00 77.06 245 LYS A CA 1
ATOM 1924 C C . LYS A 1 245 ? 12.801 6.408 -21.569 1.00 77.06 245 LYS A C 1
ATOM 1926 O O . LYS A 1 245 ? 11.848 6.401 -22.338 1.00 77.06 245 LYS A O 1
ATOM 1931 N N . LYS A 1 246 ? 14.002 6.865 -21.948 1.00 64.12 246 LYS A N 1
ATOM 1932 C CA . LYS A 1 246 ? 14.270 7.472 -23.268 1.00 64.12 246 LYS A CA 1
ATOM 1933 C C . LYS A 1 246 ? 14.146 6.474 -24.429 1.00 64.12 246 LYS A C 1
ATOM 1935 O O . LYS A 1 246 ? 13.947 6.888 -25.567 1.00 64.12 246 LYS A O 1
ATOM 1940 N N . HIS A 1 247 ? 14.241 5.175 -24.148 1.00 53.94 247 HIS A N 1
ATOM 1941 C CA . HIS A 1 247 ? 14.082 4.096 -25.124 1.00 53.94 247 HIS A CA 1
ATOM 1942 C C . HIS A 1 247 ? 12.598 3.784 -25.366 1.00 53.94 247 HIS A C 1
ATOM 1944 O O . HIS A 1 247 ? 12.094 2.740 -24.953 1.00 53.94 247 HIS A O 1
ATOM 1950 N N . ARG A 1 248 ? 11.898 4.710 -26.032 1.00 46.31 248 ARG A N 1
ATOM 1951 C CA . ARG A 1 248 ? 10.520 4.507 -26.495 1.00 46.31 248 ARG A CA 1
ATOM 1952 C C . ARG A 1 248 ? 10.510 3.398 -27.563 1.00 46.31 248 ARG A C 1
ATOM 1954 O O . ARG A 1 248 ? 11.221 3.549 -28.556 1.00 46.31 248 ARG A O 1
ATOM 1961 N N . PRO A 1 249 ? 9.746 2.303 -27.399 1.00 41.19 249 PRO A N 1
ATOM 1962 C CA . PRO A 1 249 ? 9.636 1.257 -28.411 1.00 41.19 249 PRO A CA 1
ATOM 1963 C C . PRO A 1 249 ? 8.663 1.686 -29.520 1.00 41.19 249 PRO A C 1
ATOM 1965 O O . PRO A 1 249 ? 7.573 1.140 -29.652 1.00 41.19 249 PRO A O 1
ATOM 1968 N N . GLU A 1 250 ? 9.055 2.679 -30.316 1.00 35.44 250 GLU A N 1
ATOM 1969 C CA . GLU A 1 250 ? 8.361 3.038 -31.554 1.00 35.44 250 GLU A CA 1
ATOM 1970 C C . GLU A 1 250 ? 9.275 2.758 -32.757 1.00 35.44 250 GLU A C 1
ATOM 1972 O O . GLU A 1 250 ? 10.390 3.266 -32.841 1.00 35.44 250 GLU A O 1
ATOM 1977 N N . ALA A 1 251 ? 8.751 1.960 -33.691 1.00 33.19 251 ALA A N 1
ATOM 1978 C CA . ALA A 1 251 ? 9.250 1.725 -35.050 1.00 33.19 251 ALA A CA 1
ATOM 1979 C C . ALA A 1 251 ? 10.496 0.840 -35.294 1.00 33.19 251 ALA A C 1
ATOM 1981 O O . ALA A 1 251 ? 10.871 0.710 -36.456 1.00 33.19 251 ALA A O 1
ATOM 1982 N N . ASP A 1 252 ? 11.076 0.144 -34.306 1.00 32.88 252 ASP A N 1
ATOM 1983 C CA . ASP A 1 252 ? 11.929 -1.021 -34.621 1.00 32.88 252 ASP A CA 1
ATOM 1984 C C . ASP A 1 252 ? 11.911 -2.120 -33.541 1.00 32.88 252 ASP A C 1
ATOM 1986 O O . ASP A 1 252 ? 11.812 -1.850 -32.342 1.00 32.88 252 ASP A O 1
ATOM 1990 N N . ASN A 1 253 ? 12.035 -3.384 -33.957 1.00 38.09 253 ASN A N 1
ATOM 1991 C CA . ASN A 1 253 ? 11.900 -4.583 -33.107 1.00 38.09 253 ASN A CA 1
ATOM 1992 C C . ASN A 1 253 ? 13.150 -4.861 -32.232 1.00 38.09 253 ASN A C 1
ATOM 1994 O O . ASN A 1 253 ? 13.351 -5.969 -31.723 1.00 38.09 253 ASN A O 1
ATOM 1998 N N . THR A 1 254 ? 14.008 -3.848 -32.084 1.00 34.41 254 THR A N 1
ATOM 1999 C CA . THR A 1 254 ? 15.458 -4.004 -31.891 1.00 34.41 254 THR A CA 1
ATOM 2000 C C . THR A 1 254 ? 16.112 -2.854 -31.116 1.00 34.41 254 THR A C 1
ATOM 2002 O O . THR A 1 254 ? 17.337 -2.767 -31.099 1.00 34.41 254 THR A O 1
ATOM 2005 N N . THR A 1 255 ? 15.358 -1.974 -30.444 1.00 33.94 255 THR A N 1
ATOM 2006 C CA . THR A 1 255 ? 15.935 -0.775 -29.775 1.00 33.94 255 THR A CA 1
ATOM 2007 C C . THR A 1 255 ? 15.424 -0.456 -28.367 1.00 33.94 255 THR A C 1
ATOM 2009 O O . THR A 1 255 ? 15.919 0.476 -27.733 1.00 33.94 255 THR A O 1
ATOM 2012 N N . CYS A 1 256 ? 14.538 -1.274 -27.794 1.00 38.00 256 CYS A N 1
ATOM 2013 C CA . CYS A 1 256 ? 14.313 -1.265 -26.348 1.00 38.00 256 CYS A CA 1
ATOM 2014 C C . CYS A 1 256 ? 15.278 -2.277 -25.692 1.00 38.00 256 CYS A C 1
ATOM 2016 O O . CYS A 1 256 ? 15.054 -3.484 -25.767 1.00 38.00 256 CYS A O 1
ATOM 2018 N N . TYR A 1 257 ? 16.355 -1.779 -25.065 1.00 42.78 257 TYR A N 1
ATOM 2019 C CA . TYR A 1 257 ? 17.375 -2.539 -24.307 1.00 42.78 257 TYR A CA 1
ATOM 2020 C C . TYR A 1 257 ? 18.411 -3.392 -25.091 1.00 42.78 257 TYR A C 1
ATOM 2022 O O . TYR A 1 257 ? 19.044 -4.265 -24.503 1.00 42.78 257 TYR A O 1
ATOM 2030 N N . THR A 1 258 ? 18.679 -3.143 -26.376 1.00 31.97 258 THR A N 1
ATOM 2031 C CA . THR A 1 258 ? 19.584 -3.996 -27.194 1.00 31.97 258 THR A CA 1
ATOM 2032 C C . THR A 1 258 ? 21.096 -3.833 -26.994 1.00 31.97 258 THR A C 1
ATOM 2034 O O . THR A 1 258 ? 21.853 -4.673 -27.476 1.00 31.97 258 THR A O 1
ATOM 2037 N N . HIS A 1 259 ? 21.559 -2.831 -26.242 1.00 31.25 259 HIS A N 1
ATOM 2038 C CA . HIS A 1 259 ? 22.989 -2.631 -25.929 1.00 31.25 259 HIS A CA 1
ATOM 2039 C C . HIS A 1 259 ? 23.349 -2.925 -24.458 1.00 31.25 259 HIS A C 1
ATOM 2041 O O . HIS A 1 259 ? 24.323 -2.386 -23.931 1.00 31.25 259 HIS A O 1
ATOM 2047 N N . LEU A 1 260 ? 22.528 -3.739 -23.781 1.00 33.69 260 LEU A N 1
ATOM 2048 C CA . LEU A 1 260 ? 22.558 -3.959 -22.334 1.00 33.69 260 LEU A CA 1
ATOM 2049 C C . LEU A 1 260 ? 22.692 -5.462 -21.981 1.00 33.69 260 LEU A C 1
ATOM 2051 O O . LEU A 1 260 ? 21.693 -6.149 -21.781 1.00 33.69 260 LEU A O 1
ATOM 2055 N N . ARG A 1 261 ? 23.922 -5.985 -21.878 1.00 34.66 261 ARG A N 1
ATOM 2056 C CA . ARG A 1 261 ? 24.257 -7.391 -21.560 1.00 34.66 261 ARG A CA 1
ATOM 2057 C C . ARG A 1 261 ? 24.910 -7.595 -20.182 1.00 34.66 261 ARG A C 1
ATOM 2059 O O . ARG A 1 261 ? 25.731 -6.830 -19.699 1.00 34.66 261 ARG A O 1
ATOM 2066 N N . PHE A 1 262 ? 24.554 -8.746 -19.614 1.00 29.47 262 PHE A N 1
ATOM 2067 C CA . PHE A 1 262 ? 25.147 -9.476 -18.489 1.00 29.47 262 PHE A CA 1
ATOM 2068 C C . PHE A 1 262 ? 25.314 -8.843 -17.076 1.00 29.47 262 PHE A C 1
ATOM 2070 O O . PHE A 1 262 ? 26.152 -7.980 -16.840 1.00 29.47 262 PHE A O 1
ATOM 2077 N N . TRP A 1 263 ? 24.609 -9.489 -16.115 1.00 28.72 263 TRP A N 1
ATOM 2078 C CA . TRP A 1 263 ? 24.762 -9.528 -14.631 1.00 28.72 263 TRP A CA 1
ATOM 2079 C C . TRP A 1 263 ? 23.855 -8.705 -13.655 1.00 28.72 263 TRP A C 1
ATOM 2081 O O . TRP A 1 263 ? 24.361 -8.231 -12.653 1.00 28.72 263 TRP A O 1
ATOM 2091 N N . ILE A 1 264 ? 22.525 -8.654 -13.898 1.00 47.09 264 ILE A N 1
ATOM 2092 C CA . ILE A 1 264 ? 21.295 -8.439 -13.015 1.00 47.09 264 ILE A CA 1
ATOM 2093 C C . ILE A 1 264 ? 21.198 -9.401 -11.808 1.00 47.09 264 ILE A C 1
ATOM 2095 O O . ILE A 1 264 ? 21.934 -10.328 -12.000 1.00 47.09 264 ILE A O 1
ATOM 2099 N N . ALA A 1 265 ? 20.349 -9.255 -10.727 1.00 33.12 265 ALA A N 1
ATOM 2100 C CA . ALA A 1 265 ? 19.781 -10.232 -9.693 1.00 33.12 265 ALA A CA 1
ATOM 2101 C C . ALA A 1 265 ? 18.294 -9.929 -9.367 1.00 33.12 265 ALA A C 1
ATOM 2103 O O . ALA A 1 265 ? 17.778 -8.886 -9.760 1.00 33.12 265 ALA A O 1
ATOM 2104 N N . ILE A 1 266 ? 17.694 -10.787 -8.521 1.00 30.64 266 ILE A N 1
ATOM 2105 C CA . ILE A 1 266 ? 16.444 -10.628 -7.755 1.00 30.64 266 ILE A CA 1
ATOM 2106 C C . ILE A 1 266 ? 16.708 -10.328 -6.241 1.00 30.64 266 ILE A C 1
ATOM 2108 O O . ILE A 1 266 ? 17.822 -10.490 -5.745 1.00 30.64 266 ILE A O 1
ATOM 2112 N N . ASN A 1 267 ? 15.675 -9.809 -5.559 1.00 36.50 267 ASN A N 1
ATOM 2113 C CA . ASN A 1 267 ? 15.638 -8.993 -4.322 1.00 36.50 267 ASN A CA 1
ATOM 2114 C C . ASN A 1 267 ? 15.838 -9.684 -2.949 1.00 36.50 267 ASN A C 1
ATOM 2116 O O . ASN A 1 267 ? 15.820 -10.905 -2.855 1.00 36.50 267 ASN A O 1
ATOM 2120 N N . ILE A 1 268 ? 15.939 -8.855 -1.881 1.00 28.30 268 ILE A N 1
ATOM 2121 C CA . ILE A 1 268 ? 15.039 -8.853 -0.682 1.00 28.30 268 ILE A CA 1
ATOM 2122 C C . ILE A 1 268 ? 15.397 -7.741 0.349 1.00 28.30 268 ILE A C 1
ATOM 2124 O O . ILE A 1 268 ? 14.536 -7.295 1.098 1.00 28.30 268 ILE A O 1
ATOM 2128 N N . LEU A 1 269 ? 16.628 -7.208 0.366 1.00 26.06 269 LEU A N 1
ATOM 2129 C CA . LEU A 1 269 ? 17.141 -6.340 1.456 1.00 26.06 269 LEU A CA 1
ATOM 2130 C C . LEU A 1 269 ? 17.183 -4.821 1.151 1.00 26.06 269 LEU A C 1
ATOM 2132 O O . LEU A 1 269 ? 18.239 -4.202 1.294 1.00 26.06 269 LEU A O 1
ATOM 2136 N N . GLN A 1 270 ? 16.076 -4.198 0.718 1.00 31.06 270 GLN A N 1
ATOM 2137 C CA . GLN A 1 270 ? 16.066 -2.749 0.410 1.00 31.06 270 GLN A CA 1
ATOM 2138 C C . GLN A 1 270 ? 15.090 -1.854 1.195 1.00 31.06 270 GLN A C 1
ATOM 2140 O O . GLN A 1 270 ? 15.089 -0.650 0.952 1.00 31.06 270 GLN A O 1
ATOM 2145 N N . SER A 1 271 ? 14.372 -2.377 2.194 1.00 32.56 271 SER A N 1
ATOM 2146 C CA . SER A 1 271 ? 13.790 -1.548 3.268 1.00 32.56 271 SER A CA 1
ATOM 2147 C C . SER A 1 271 ? 14.896 -0.933 4.144 1.00 32.56 271 SER A C 1
ATOM 2149 O O . SER A 1 271 ? 15.055 0.282 4.207 1.00 32.56 271 SER A O 1
ATOM 2151 N N . ILE A 1 272 ? 15.784 -1.780 4.676 1.00 32.69 272 ILE A N 1
ATOM 2152 C CA . ILE A 1 272 ? 16.810 -1.410 5.672 1.00 32.69 272 ILE A CA 1
ATOM 2153 C C . ILE A 1 272 ? 17.803 -0.331 5.178 1.00 32.69 272 ILE A C 1
ATOM 2155 O O . ILE A 1 272 ? 18.279 0.498 5.950 1.00 32.69 272 ILE A O 1
ATOM 2159 N N . SER A 1 273 ? 18.163 -0.319 3.889 1.00 26.47 273 SER A N 1
ATOM 2160 C CA . SER A 1 273 ? 19.335 0.444 3.421 1.00 26.47 273 SER A CA 1
ATOM 2161 C C . SER A 1 273 ? 19.087 1.930 3.109 1.00 26.47 273 SER A C 1
ATOM 2163 O O . SER A 1 273 ? 20.049 2.620 2.767 1.00 26.47 273 SER A O 1
ATOM 2165 N N . LEU A 1 274 ? 17.848 2.431 3.188 1.00 29.11 274 LEU A N 1
ATOM 2166 C CA . LEU A 1 274 ? 17.524 3.840 2.898 1.00 29.11 274 LEU A CA 1
ATOM 2167 C C . LEU A 1 274 ? 17.479 4.750 4.140 1.00 29.11 274 LEU A C 1
ATOM 2169 O O . LEU A 1 274 ? 17.393 5.966 3.977 1.00 29.11 274 LEU A O 1
ATOM 2173 N N . GLN A 1 275 ? 17.586 4.194 5.352 1.00 34.03 275 GLN A N 1
ATOM 2174 C CA . GLN A 1 275 ? 17.545 4.962 6.608 1.00 34.03 275 GLN A CA 1
ATOM 2175 C C . GLN A 1 275 ? 18.921 5.169 7.272 1.00 34.03 275 GLN A C 1
ATOM 2177 O O . GLN A 1 275 ? 19.099 6.127 8.016 1.00 34.03 275 GLN A O 1
ATOM 2182 N N . PHE A 1 276 ? 19.929 4.341 6.969 1.00 27.17 276 PHE A N 1
ATOM 2183 C CA . PHE A 1 276 ? 21.221 4.361 7.680 1.00 27.17 276 PHE A CA 1
ATOM 2184 C C . PHE A 1 276 ? 22.284 5.348 7.154 1.00 27.17 276 PHE A C 1
ATOM 2186 O O . PHE A 1 276 ? 23.376 5.422 7.708 1.00 27.17 276 PHE A O 1
ATOM 2193 N N . THR A 1 277 ? 22.015 6.147 6.115 1.00 27.98 277 THR A N 1
ATOM 2194 C CA . THR A 1 277 ? 23.033 7.055 5.534 1.00 27.98 277 THR A CA 1
ATOM 2195 C C . THR A 1 277 ? 23.061 8.466 6.143 1.00 27.98 277 THR A C 1
ATOM 2197 O O . THR A 1 277 ? 23.480 9.405 5.465 1.00 27.98 277 THR A O 1
ATOM 2200 N N . SER A 1 278 ? 22.603 8.655 7.388 1.00 30.39 278 SER A N 1
ATOM 2201 C CA . SER A 1 278 ? 22.583 9.980 8.042 1.00 30.39 278 SER A CA 1
ATOM 2202 C C . SER A 1 278 ? 22.947 10.014 9.535 1.00 30.39 278 SER A C 1
ATOM 2204 O O . SER A 1 278 ? 22.665 11.024 10.173 1.00 30.39 278 SER A O 1
ATOM 2206 N N . SER A 1 279 ? 23.572 8.971 10.100 1.00 30.36 279 SER A N 1
ATOM 2207 C CA . SER A 1 279 ? 23.970 8.939 11.526 1.00 30.36 279 SER A CA 1
ATOM 2208 C C . SER A 1 279 ? 25.474 8.778 11.800 1.00 30.36 279 SER A C 1
ATOM 2210 O O . SER A 1 279 ? 25.863 8.739 12.960 1.00 30.36 279 SER A O 1
ATOM 2212 N N . GLU A 1 280 ? 26.336 8.719 10.776 1.00 30.25 280 GLU A N 1
ATOM 2213 C CA . GLU A 1 280 ? 27.803 8.633 10.943 1.00 30.25 280 GLU A CA 1
ATOM 2214 C C . GLU A 1 280 ? 28.536 9.842 10.344 1.00 30.25 280 GLU A C 1
ATOM 2216 O O . GLU A 1 280 ? 29.358 9.733 9.433 1.00 30.25 280 GLU A O 1
ATOM 2221 N N . LYS A 1 281 ? 28.233 11.022 10.888 1.00 31.92 281 LYS A N 1
ATOM 2222 C CA . LYS A 1 281 ? 29.142 12.174 10.937 1.00 31.92 281 LYS A CA 1
ATOM 2223 C C . LYS A 1 281 ? 28.869 12.931 12.229 1.00 31.92 281 LYS A C 1
ATOM 2225 O O . LYS A 1 281 ? 27.915 13.695 12.262 1.00 31.92 281 LYS A O 1
ATOM 2230 N N . ASP A 1 282 ? 29.649 12.610 13.261 1.00 36.62 282 ASP A N 1
ATOM 2231 C CA . ASP A 1 282 ? 30.087 13.477 14.373 1.00 36.62 282 ASP A CA 1
ATOM 2232 C C . ASP A 1 282 ? 30.501 12.606 15.572 1.00 36.62 282 ASP A C 1
ATOM 2234 O O . ASP A 1 282 ? 29.767 12.419 16.538 1.00 36.62 282 ASP A O 1
ATOM 2238 N N . ALA A 1 283 ? 31.720 12.068 15.496 1.00 28.31 283 ALA A N 1
ATOM 2239 C CA . ALA A 1 283 ? 32.451 11.543 16.643 1.00 28.31 283 ALA A CA 1
ATOM 2240 C C . ALA A 1 283 ? 33.824 12.238 16.660 1.00 28.31 283 ALA A C 1
ATOM 2242 O O . ALA A 1 283 ? 34.620 12.008 15.743 1.00 28.31 283 ALA A O 1
ATOM 2243 N N . PRO A 1 284 ? 34.100 13.145 17.617 1.00 29.44 284 PRO A N 1
ATOM 2244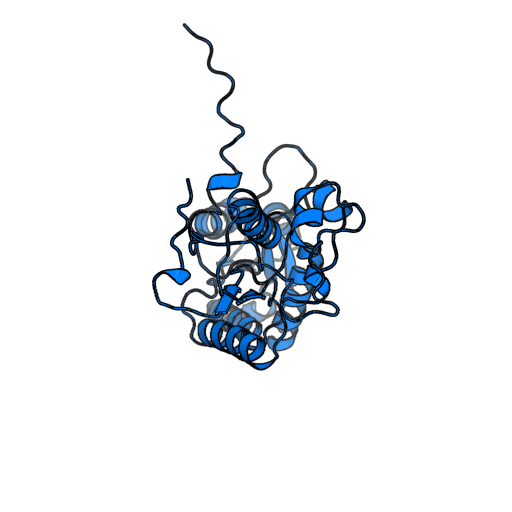 C CA . PRO A 1 284 ? 35.402 13.789 17.713 1.00 29.44 284 PRO A CA 1
ATOM 2245 C C . PRO A 1 284 ? 36.462 12.786 18.178 1.00 29.44 284 PRO A C 1
ATOM 2247 O O . PRO A 1 284 ? 36.189 11.888 18.972 1.00 29.44 284 PRO A O 1
ATOM 2250 N N . ILE A 1 285 ? 37.686 12.967 17.688 1.00 38.28 285 ILE A N 1
ATOM 2251 C CA . ILE A 1 285 ? 38.856 12.217 18.145 1.00 38.28 285 ILE A CA 1
ATOM 2252 C C . ILE A 1 285 ? 39.256 12.744 19.529 1.00 38.28 285 ILE A C 1
ATOM 2254 O O . ILE A 1 285 ? 39.572 13.929 19.661 1.00 38.28 285 ILE A O 1
ATOM 2258 N N . SER A 1 286 ? 39.287 11.854 20.523 1.00 36.88 286 SER A N 1
ATOM 2259 C CA . SER A 1 286 ? 39.953 12.033 21.822 1.00 36.88 286 SER A CA 1
ATOM 2260 C C . SER A 1 286 ? 40.509 10.698 22.302 1.00 36.88 286 SER A C 1
ATOM 2262 O O . SER A 1 286 ? 39.670 9.780 22.453 1.00 36.88 286 SER A O 1
#

Radius of gyration: 21.05 Å; Cα contacts (8 Å, |Δi|>4): 432; chains: 1; bounding box: 61×38×61 Å

Solvent-accessible surface area (backbone atoms only — not comparable to full-atom values): 16250 Å² total; per-residue (Å²): 133,87,72,47,62,47,64,74,81,74,74,46,51,66,47,71,52,66,46,80,39,35,43,38,30,64,83,49,41,46,40,55,52,34,48,55,42,48,63,22,71,78,29,85,32,81,40,81,49,45,64,30,39,41,50,58,55,41,78,38,69,36,44,30,48,37,52,34,51,36,46,51,62,50,44,66,76,41,58,82,95,47,40,59,70,30,34,38,35,36,35,29,78,44,49,49,39,73,50,50,76,27,44,46,58,30,71,59,39,47,50,51,28,52,52,49,23,38,56,76,48,70,60,65,45,56,71,46,79,30,17,33,85,82,75,77,92,67,66,55,47,73,53,38,45,61,61,47,50,52,58,35,31,80,68,72,50,32,38,36,36,41,30,51,76,65,50,50,55,81,46,74,63,66,49,44,49,49,62,40,52,40,33,43,51,48,23,57,73,62,62,41,79,42,54,48,72,35,70,43,46,60,86,39,66,41,36,53,49,29,54,50,50,54,51,50,51,45,70,71,65,72,59,49,53,54,76,75,64,63,53,70,37,87,63,65,81,58,66,56,67,50,61,63,39,64,58,63,79,71,95,58,103,70,59,54,57,48,56,46,26,90,53,54,50,84,90,86,81,67,75,73,69,77,70,70,87,77,80,89,84,89,78,84,92,128

Secondary structure (DSSP, 8-state):
------GGGTT-SEEEEE-S-SS--TTTHHHHHHHHHHHHHTSB-----EEEEE---TT-HHHHHHHHHHHHHHHHTS-TTTTTTPEEEEEEE--BHHHHHTT-SHHHHHHHHHHHHHHHTTT-S-EEEEEE---SSS-BSSSBHHHHHHHHHTTT--EEEEEETT-SS--HHHHIIIIIIIIIIIHHHHT-SEEEEPPPSTT-HHHHHHHHHHHHHHHHH--SS-HHHHSPPTT---HHHHHTT-----S-TT-SSTTB-S--------SGGGTSTTS-S-----

=== Feature glossary ===
Legend for the data blocks above and below:

— What the protein is —

The amino-acid sequence is the protein's primary structure: the linear order of residues from the N-terminus to the C-terminus, written in one-letter code. Everything else here — the 3D coordinates, the secondary structure, the domain annotations — is ultimately a consequence of this string.

Database cross-references. InterPro integrates a dozen domain/family signature databases into unified entries with residue-range hits. GO terms attach function/process/location labels with evidence codes. CATH codes position the fold in a four-level structural taxonomy. Organism is the NCBI-taxonomy species name.

— Where its atoms are —

The mmCIF block holds the 3D Cartesian coordinates of each backbone atom (N, Cα, C, O) in ångströms. mmCIF is the PDB's canonical archive format — a tagged-loop text representation of the atomic model.

The six renders are orthographic views along the three Cartesian axes in both directions. Representation (cartoon, sticks, or surface) and color scheme (sequence-rainbow or by-chain) vary across proteins so the training set covers all the common visualization conventions.

— Local backbone conformation —

Secondary structure is the local, repeating backbone conformation. DSSP classifies it into eight states by reading the hydrogen-bond network: three helix types (H, G, I), two β types (E, B), two non-regular types (T, S), and unstructured coil (-).

SS3 is a coarse helix/strand/coil call (letters a/b/c) made by the P-SEA algorithm from inter-Cα distances and dihedrals. It is less detailed than DSSP but needs only Cα positions.

Backbone dihedral angles. Every residue except chain termini has a φ (p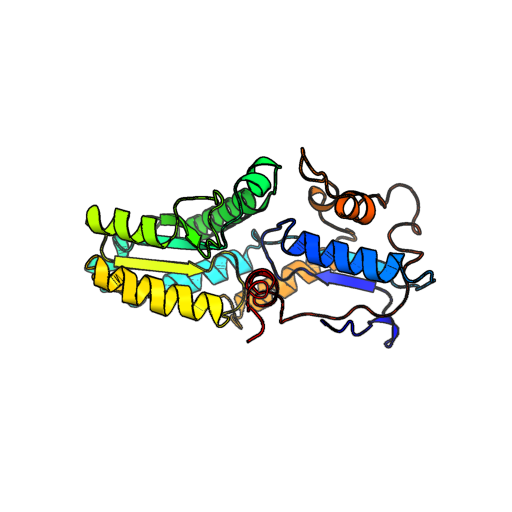receding-C → N → Cα → C) and a ψ (N → Cα → C → next-N). They are reported in degrees following the IUPAC sign convention. Secondary structure is essentially a statement about which (φ, ψ) basin each residue occupies.

— Global shape and packing —

The geometric summary reports three shape descriptors. Rg (radius of gyration) measures how spread out the Cα atoms are about their centre of mass; compact globular proteins have small Rg, elongated or unfolded ones large. Cα contacts (<8 Å, |i−j|>4) count long-range residue pairs in spatial proximity — high for tightly packed folds, near zero for rods or random coil. The bounding-box extents give the protein's footprint along x, y, z in Å.

Solvent accessibility: the surface area of each residue that a 1.4 Å water probe can touch, in Å². When only backbone atoms are present the absolute values are lower than full-atom SASA (side chains contribute most of the area) and are flagged as backbone-only.

Plot images: a contact map (which residues are close in 3D, as an N×N binary image), a Ramachandran scatter (backbone torsion angles, revealing secondary-structure composition at a glance), and — for AlphaFold structures — a PAE heatmap (pairwise prediction confidence).

— Structural neighborhood —

Foldseek's 3Di representation compresses backbone geometry into a per-residue letter drawn from a learned twenty-state alphabet. It captures the tertiary interaction pattern around each residue — which residues are packed against it in space, regardless of where they are in sequence.

Structural nearest neighbors (via Foldseek easy-search vs the PDB). Reported per hit: target PDB id, E-value, and alignment TM-score. A TM-score above ~0.5 is the conventional threshold for 'same fold'.

— Confidence and disorder —

pLDDT (predicted Local Distance Difference Test) is AlphaFold's per-residue confidence score, ranging from 0 to 100. Values above 90 indicate high confidence (typically well-packed cores); 70–90 is confident; 50–70 low confidence; below 50 usually means the region is disordered or the prediction is unreliable there. AlphaFold stores pLDDT in the mmCIF B-factor column.

For experimental (PDB) structures, the B-factor (temperature factor) quantifies the positional spread of each atom in the crystal — a combination of thermal vibration and static disorder — in units of Å². High B-factors mark flexible loops or poorly resolved regions; low B-factors mark the rigid, well-ordered core.

Predicted Aligned Error (PAE) is an AlphaFold confidence matrix: entry (i, j) is the expected error in the position of residue j, in ångströms, when the prediction is superimposed on the true structure at residue i. Low PAE within a block of residues means that block is internally rigid and well-predicted; high PAE between two blocks means their relative placement is uncertain even if each block individually is confident.